Protein AF-A0A381I7T4-F1 (afdb_monomer)

Structure (mmCIF, N/CA/C/O backbone):
data_AF-A0A381I7T4-F1
#
_entry.id   AF-A0A381I7T4-F1
#
loop_
_atom_site.group_PDB
_atom_site.id
_atom_site.type_symbol
_atom_site.label_atom_id
_atom_site.label_alt_id
_atom_site.label_comp_id
_atom_site.label_asym_id
_atom_site.label_entity_id
_atom_site.label_seq_id
_atom_site.pdbx_PDB_ins_code
_atom_site.Cartn_x
_atom_site.Cartn_y
_atom_site.Cartn_z
_atom_site.occupancy
_atom_site.B_iso_or_equiv
_atom_site.auth_seq_id
_atom_site.auth_comp_id
_atom_site.auth_asym_id
_atom_site.auth_atom_id
_atom_site.pdbx_PDB_model_num
ATOM 1 N N . MET A 1 1 ? 4.443 -9.303 3.720 1.00 51.50 1 MET A N 1
ATOM 2 C CA . MET A 1 1 ? 5.640 -8.922 4.509 1.00 51.50 1 MET A CA 1
ATOM 3 C C . MET A 1 1 ? 5.449 -7.685 5.408 1.00 51.50 1 MET A C 1
ATOM 5 O O . MET A 1 1 ? 5.859 -7.739 6.563 1.00 51.50 1 MET A O 1
ATOM 9 N N . SER A 1 2 ? 4.786 -6.600 4.967 1.00 66.81 2 SER A N 1
ATOM 10 C CA . SER A 1 2 ? 4.711 -5.358 5.775 1.00 66.81 2 SER A CA 1
ATOM 11 C C . SER A 1 2 ? 3.910 -5.471 7.088 1.00 66.81 2 SER A C 1
ATOM 13 O O . SER A 1 2 ? 4.305 -4.877 8.089 1.00 66.81 2 SER A O 1
ATOM 15 N N . GLN A 1 3 ? 2.825 -6.258 7.128 1.00 82.19 3 GLN A N 1
ATOM 16 C CA . GLN A 1 3 ? 1.977 -6.399 8.328 1.00 82.19 3 GLN A CA 1
ATOM 17 C C . GLN A 1 3 ? 2.702 -7.107 9.486 1.00 82.19 3 GLN A C 1
ATOM 19 O O . GLN A 1 3 ? 2.548 -6.714 10.638 1.00 82.19 3 GLN A O 1
ATOM 24 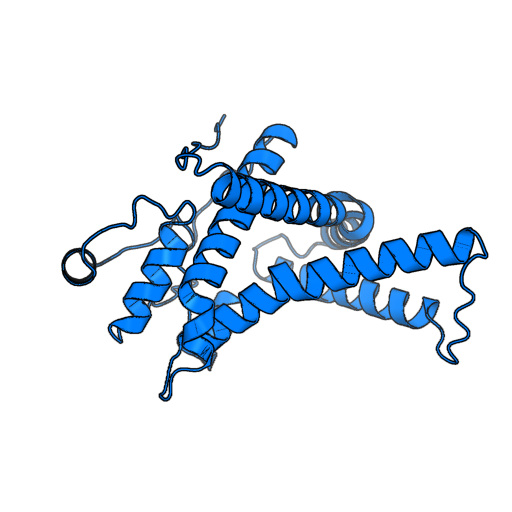N N . ALA A 1 4 ? 3.538 -8.113 9.200 1.00 84.62 4 ALA A N 1
ATOM 25 C CA . ALA A 1 4 ? 4.285 -8.839 10.232 1.00 84.62 4 ALA A CA 1
ATOM 26 C C . ALA A 1 4 ? 5.339 -7.953 10.910 1.00 84.62 4 ALA A C 1
ATOM 28 O O . ALA A 1 4 ? 5.402 -7.904 12.139 1.00 84.62 4 ALA A O 1
ATOM 29 N N . GLY A 1 5 ? 6.105 -7.192 10.121 1.00 85.88 5 GLY A N 1
ATOM 30 C CA . GLY A 1 5 ? 7.064 -6.220 10.650 1.00 85.88 5 GLY A CA 1
ATOM 31 C C . GLY A 1 5 ? 6.383 -5.113 11.461 1.00 85.88 5 GLY A C 1
ATOM 32 O O . GLY A 1 5 ? 6.805 -4.812 12.576 1.00 85.88 5 GLY A O 1
ATOM 33 N N . ARG A 1 6 ? 5.271 -4.561 10.952 1.00 87.25 6 ARG A N 1
ATOM 34 C CA . ARG A 1 6 ? 4.460 -3.555 11.666 1.00 87.25 6 ARG A CA 1
ATOM 35 C C . ARG A 1 6 ? 3.898 -4.088 12.980 1.00 87.25 6 ARG A C 1
ATOM 37 O O . ARG A 1 6 ? 3.899 -3.374 13.985 1.00 87.25 6 ARG A O 1
ATOM 44 N N . TRP A 1 7 ? 3.464 -5.344 13.003 1.00 89.50 7 TRP A N 1
ATOM 45 C CA . TRP A 1 7 ? 2.959 -5.967 14.216 1.00 89.50 7 TRP A CA 1
ATOM 46 C C . TRP A 1 7 ? 4.070 -6.152 15.252 1.00 89.50 7 TRP A C 1
ATOM 48 O O . TRP A 1 7 ? 3.889 -5.767 16.407 1.00 89.50 7 TRP A O 1
ATOM 58 N N . GLN A 1 8 ? 5.234 -6.655 14.837 1.00 88.31 8 GLN A N 1
ATOM 59 C CA . GLN A 1 8 ? 6.371 -6.883 15.729 1.00 88.31 8 GLN A CA 1
ATOM 60 C C . GLN A 1 8 ? 6.927 -5.578 16.322 1.00 88.31 8 GLN A C 1
ATOM 62 O O . GLN A 1 8 ? 7.217 -5.522 17.515 1.00 88.31 8 GLN A O 1
ATOM 67 N N . LEU A 1 9 ? 7.051 -4.523 15.510 1.00 87.38 9 LEU A N 1
ATOM 68 C CA . LEU A 1 9 ? 7.646 -3.249 15.930 1.00 87.38 9 LEU A CA 1
ATOM 69 C C . LEU A 1 9 ? 6.649 -2.333 16.651 1.00 87.38 9 LEU A C 1
ATOM 71 O O . LEU A 1 9 ? 6.997 -1.681 17.634 1.00 87.38 9 LEU A O 1
ATOM 75 N N . PHE A 1 10 ? 5.399 -2.281 16.182 1.00 86.25 10 PHE A N 1
ATOM 76 C CA . PHE A 1 10 ? 4.431 -1.260 16.602 1.00 86.25 10 PHE A CA 1
ATOM 77 C C . PHE A 1 10 ? 3.127 -1.829 17.178 1.00 86.25 10 PHE A C 1
ATOM 79 O O . PHE A 1 10 ? 2.286 -1.066 17.657 1.00 86.25 10 PHE A O 1
ATOM 86 N N . ASN A 1 11 ? 2.949 -3.157 17.204 1.00 88.50 11 ASN A N 1
ATOM 87 C CA . ASN A 1 11 ? 1.663 -3.813 17.487 1.00 88.50 11 ASN A CA 1
ATOM 88 C C . ASN A 1 11 ? 0.541 -3.317 16.547 1.00 88.50 11 ASN A C 1
ATOM 90 O O . ASN A 1 11 ? -0.605 -3.138 16.977 1.00 88.50 11 ASN A O 1
ATOM 94 N N . LEU A 1 12 ? 0.885 -3.078 15.277 1.00 88.75 12 LEU A N 1
ATOM 95 C CA . LEU A 1 12 ? -0.025 -2.609 14.233 1.00 88.75 12 LEU A CA 1
ATOM 96 C C . LEU A 1 12 ? -0.227 -3.670 13.153 1.00 88.75 12 LEU A C 1
ATOM 98 O O . LEU A 1 12 ? 0.730 -4.212 12.615 1.00 88.75 12 LEU A O 1
ATOM 102 N N . CYS A 1 13 ? -1.486 -3.942 12.852 1.00 90.88 13 CYS A N 1
ATOM 103 C CA . CYS A 1 13 ? -1.964 -4.859 11.841 1.00 90.88 13 CYS A CA 1
ATOM 104 C C . CYS A 1 13 ? -3.322 -4.354 11.349 1.00 90.88 13 CYS A C 1
ATOM 106 O O . CYS A 1 13 ? -4.179 -3.967 12.141 1.00 90.88 13 CYS A O 1
ATOM 108 N N . THR A 1 14 ? -3.540 -4.376 10.044 1.00 89.69 14 THR A N 1
ATOM 109 C CA . THR A 1 14 ? -4.837 -4.025 9.453 1.00 89.69 14 THR A CA 1
ATOM 110 C C . THR A 1 14 ? -5.592 -5.299 9.100 1.00 89.69 14 THR A C 1
ATOM 112 O O . THR A 1 14 ? -4.979 -6.263 8.644 1.00 89.69 14 THR A O 1
ATOM 115 N N . ILE A 1 15 ? -6.906 -5.313 9.308 1.00 91.25 15 ILE A N 1
ATOM 116 C CA . ILE A 1 15 ? -7.769 -6.419 8.887 1.00 91.25 15 ILE A CA 1
ATOM 117 C C . ILE A 1 15 ? -7.867 -6.394 7.351 1.00 91.25 15 ILE A C 1
ATOM 119 O O . ILE A 1 15 ? -8.250 -5.358 6.811 1.00 91.25 15 ILE A O 1
ATOM 123 N N . PRO A 1 16 ? -7.522 -7.487 6.643 1.00 80.19 16 PRO A N 1
ATOM 124 C CA . PRO A 1 16 ? -7.414 -7.500 5.180 1.00 80.19 16 PRO A CA 1
ATOM 125 C C . PRO A 1 16 ? -8.735 -7.846 4.460 1.00 80.19 16 PRO A C 1
ATOM 127 O O . PRO A 1 16 ? -8.722 -8.262 3.307 1.00 80.19 16 PRO A O 1
ATOM 130 N N . GLY A 1 17 ? -9.879 -7.730 5.141 1.00 82.94 17 GLY A N 1
ATOM 131 C CA . GLY A 1 17 ? -11.209 -7.979 4.569 1.00 82.94 17 GLY A CA 1
ATOM 132 C C . GLY A 1 17 ? -11.654 -9.443 4.560 1.00 82.94 17 GLY A C 1
ATOM 133 O O . GLY A 1 17 ? -12.852 -9.709 4.644 1.00 82.94 17 GLY A O 1
ATOM 134 N N . THR A 1 18 ? -10.725 -10.402 4.548 1.00 85.75 18 THR A N 1
ATOM 135 C CA . THR A 1 18 ? -11.009 -11.829 4.786 1.00 85.75 18 THR A CA 1
ATOM 136 C C . THR A 1 18 ? -10.056 -12.422 5.836 1.00 85.75 18 THR A C 1
ATOM 138 O O . THR A 1 18 ? -9.195 -11.715 6.359 1.00 85.75 18 THR A O 1
ATOM 141 N N . ASN A 1 19 ? -10.245 -13.698 6.202 1.00 90.19 19 ASN A N 1
ATOM 142 C CA . ASN A 1 19 ? -9.355 -14.443 7.107 1.00 90.19 19 ASN A CA 1
ATOM 143 C C . ASN A 1 19 ? -9.088 -13.734 8.453 1.00 90.19 19 ASN A C 1
ATOM 145 O O . ASN A 1 19 ? -7.950 -13.562 8.893 1.00 90.19 19 ASN A O 1
ATOM 149 N N . PHE A 1 20 ? -10.156 -13.294 9.121 1.00 92.56 20 PHE A N 1
ATOM 150 C CA . PHE A 1 20 ? -10.065 -12.664 10.434 1.00 92.56 20 PHE A CA 1
ATOM 151 C C . PHE A 1 20 ? -11.205 -13.110 11.350 1.00 92.56 20 PHE A C 1
ATOM 153 O O . PHE A 1 20 ? -12.279 -13.506 10.901 1.00 92.56 20 PHE A O 1
ATOM 160 N N . ILE A 1 21 ? -10.978 -13.002 12.659 1.00 92.94 21 ILE A N 1
ATOM 161 C CA . ILE A 1 21 ? -11.985 -13.260 13.691 1.00 92.94 21 ILE A CA 1
ATOM 162 C C . ILE A 1 21 ? -12.039 -12.041 14.609 1.00 92.94 21 ILE A C 1
ATOM 164 O O . ILE A 1 21 ? -11.011 -11.5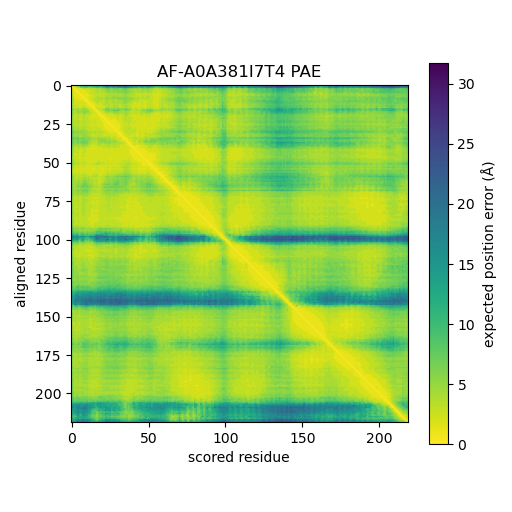87 15.114 1.00 92.94 21 ILE A O 1
ATOM 168 N N . LEU A 1 22 ? -13.244 -11.521 14.844 1.00 93.06 22 LEU A N 1
ATOM 169 C CA . LEU A 1 22 ? -13.492 -10.411 15.763 1.00 93.06 22 LEU A CA 1
ATOM 170 C C . LEU A 1 22 ? -14.392 -10.858 16.911 1.00 93.06 22 LEU A C 1
ATOM 172 O O . LEU A 1 22 ? -15.374 -11.572 16.717 1.00 93.06 22 LEU A O 1
ATOM 176 N N . ARG A 1 23 ? -14.078 -10.393 18.123 1.00 94.75 23 ARG A N 1
ATOM 177 C CA . ARG A 1 23 ? -14.975 -10.557 19.270 1.00 94.75 23 ARG A CA 1
ATOM 178 C C . ARG A 1 23 ? -16.197 -9.674 19.058 1.00 94.75 23 ARG A C 1
ATOM 180 O O . ARG A 1 23 ? -16.054 -8.466 18.885 1.00 94.75 23 ARG A O 1
ATOM 187 N N . ARG A 1 24 ? -17.386 -10.268 19.145 1.00 94.75 24 ARG A N 1
ATOM 188 C CA . ARG A 1 24 ? -18.659 -9.547 19.018 1.00 94.75 24 ARG A CA 1
ATOM 189 C C . ARG A 1 24 ? -18.756 -8.351 19.971 1.00 94.75 24 ARG A C 1
ATOM 191 O O . ARG A 1 24 ? -19.151 -7.280 19.532 1.00 94.75 24 ARG A O 1
ATOM 198 N N . SER A 1 25 ? -18.311 -8.510 21.218 1.00 96.00 25 SER A N 1
ATOM 199 C CA . SER A 1 25 ? -18.325 -7.435 22.219 1.00 96.00 25 SER A CA 1
ATOM 200 C C . SER A 1 25 ? -17.553 -6.187 21.774 1.00 96.00 25 SER A C 1
ATOM 202 O O . SER A 1 25 ? -17.993 -5.077 22.036 1.00 96.00 25 SER A O 1
ATOM 204 N N . ILE A 1 26 ? -16.441 -6.352 21.045 1.00 94.81 26 ILE A N 1
ATOM 205 C CA . ILE A 1 26 ? -15.656 -5.224 20.517 1.00 94.81 26 ILE A CA 1
ATOM 206 C C . ILE A 1 26 ? -16.429 -4.513 19.401 1.00 94.81 26 ILE A C 1
ATOM 208 O O . ILE A 1 26 ? -16.388 -3.290 19.324 1.00 94.81 26 ILE A O 1
ATOM 212 N N . ILE A 1 27 ? -17.146 -5.259 18.549 1.00 93.62 27 ILE A N 1
ATOM 213 C CA . ILE A 1 27 ? -17.981 -4.687 17.477 1.00 93.62 27 ILE A CA 1
ATOM 214 C C . ILE A 1 27 ? -19.132 -3.866 18.073 1.00 93.62 27 ILE A C 1
ATOM 216 O O . ILE A 1 27 ? -19.456 -2.792 17.567 1.00 93.62 27 ILE A O 1
ATOM 220 N N . GLU A 1 28 ? -19.738 -4.357 19.151 1.00 94.12 28 GLU A N 1
ATOM 221 C CA . GLU A 1 28 ? -20.790 -3.643 19.876 1.00 94.12 28 GLU A CA 1
ATOM 222 C C . GLU A 1 28 ? -20.235 -2.370 20.541 1.00 94.12 28 GLU A C 1
ATOM 224 O O . GLU A 1 28 ? -20.827 -1.303 20.400 1.00 94.12 28 GLU A O 1
ATOM 229 N N . GLU A 1 29 ? -19.050 -2.442 21.157 1.00 94.56 29 GLU A N 1
ATOM 230 C CA . GLU A 1 29 ? -18.389 -1.304 21.814 1.00 94.56 29 GLU A CA 1
ATOM 231 C C . GLU A 1 29 ? -17.999 -0.176 20.839 1.00 94.56 29 GLU A C 1
ATOM 233 O O . GLU A 1 29 ? -18.163 1.003 21.147 1.00 94.56 29 GLU A O 1
ATOM 238 N N . ILE A 1 30 ? -17.525 -0.507 19.630 1.00 91.81 30 ILE A N 1
ATOM 239 C CA . ILE A 1 30 ? -17.200 0.500 18.599 1.00 91.81 30 ILE A CA 1
ATOM 240 C C . ILE A 1 30 ? -18.438 1.066 17.879 1.00 91.81 30 ILE A C 1
ATOM 242 O O . ILE A 1 30 ? -18.280 1.962 17.042 1.00 91.81 30 ILE A O 1
ATOM 246 N N . GLY A 1 31 ? -19.636 0.529 18.142 1.00 91.94 31 GLY A N 1
ATOM 247 C CA . GLY A 1 31 ? -20.889 0.951 17.511 1.00 91.94 31 GLY A CA 1
ATOM 248 C C . GLY A 1 31 ? -21.140 0.378 16.109 1.00 91.94 31 GLY A C 1
ATOM 249 O O . GLY A 1 31 ? -21.773 1.036 15.289 1.00 91.94 31 GLY A O 1
ATOM 250 N N . GLY A 1 32 ? -20.640 -0.824 15.803 1.00 91.31 32 GLY A N 1
ATOM 251 C CA . GLY A 1 32 ? -20.890 -1.506 14.525 1.00 91.31 32 GLY A CA 1
ATOM 252 C C . GLY A 1 32 ? -19.995 -1.046 13.367 1.00 91.31 32 GLY A C 1
ATOM 253 O O . GLY A 1 32 ? -18.881 -0.571 13.577 1.00 91.31 32 GLY A O 1
ATOM 254 N N . TRP A 1 33 ? -20.449 -1.222 12.125 1.00 90.62 33 TRP A N 1
ATOM 255 C CA . TRP A 1 33 ? -19.703 -0.873 10.905 1.00 90.62 33 TRP A CA 1
ATOM 256 C C . TRP A 1 33 ? -20.037 0.544 10.421 1.00 90.62 33 TRP A C 1
ATOM 258 O O . TRP A 1 33 ? -21.170 0.997 10.560 1.00 90.62 33 TRP A O 1
ATOM 268 N N . ASP A 1 34 ? -19.069 1.237 9.817 1.00 88.12 34 ASP A N 1
ATOM 269 C CA . ASP A 1 34 ? -19.328 2.521 9.160 1.00 88.12 34 ASP A CA 1
ATOM 270 C C . ASP A 1 34 ? -19.903 2.283 7.758 1.00 88.12 34 ASP A C 1
ATOM 272 O O . ASP A 1 34 ? -19.190 1.855 6.852 1.00 88.12 34 ASP A O 1
ATOM 276 N N . SER A 1 35 ? -21.185 2.598 7.563 1.00 84.88 35 SER A N 1
ATOM 277 C CA . SER A 1 35 ? -21.881 2.418 6.281 1.00 84.88 35 SER A CA 1
ATOM 278 C C . SER A 1 35 ? -21.344 3.292 5.145 1.00 84.88 35 SER A C 1
ATOM 280 O O . SER A 1 35 ? -21.653 3.042 3.981 1.00 84.88 35 SER A O 1
ATOM 282 N N . LYS A 1 36 ? -20.534 4.313 5.452 1.00 84.12 36 LYS A N 1
ATOM 283 C CA . LYS A 1 36 ? -19.887 5.173 4.452 1.00 84.12 36 LYS A CA 1
ATOM 284 C C . LYS A 1 36 ? -18.499 4.668 4.051 1.00 84.12 36 LYS A C 1
ATOM 286 O O . LYS A 1 36 ? -17.944 5.161 3.069 1.00 84.12 36 LYS A O 1
ATOM 291 N N . ALA A 1 37 ? -17.925 3.717 4.788 1.00 84.81 37 ALA A N 1
ATOM 292 C CA . ALA A 1 37 ? -16.596 3.191 4.512 1.00 84.81 37 ALA A CA 1
ATOM 293 C C . ALA 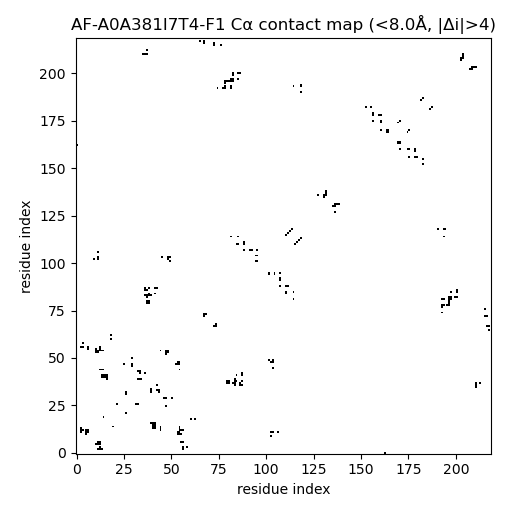A 1 37 ? -16.658 2.063 3.471 1.00 84.81 37 ALA A C 1
ATOM 295 O O . ALA A 1 37 ? -17.217 1.004 3.717 1.00 84.81 37 ALA A O 1
ATOM 296 N N . ILE A 1 38 ? -16.037 2.284 2.308 1.00 84.06 38 ILE A N 1
ATOM 297 C CA . ILE A 1 38 ? -15.871 1.260 1.254 1.00 84.06 38 ILE A CA 1
ATOM 298 C C . ILE A 1 38 ? -14.834 0.192 1.635 1.00 84.06 38 ILE A C 1
ATOM 300 O O . ILE A 1 38 ? -14.865 -0.921 1.109 1.00 84.06 38 ILE A O 1
ATOM 304 N N . ALA A 1 39 ? -13.861 0.589 2.458 1.00 86.75 39 ALA A N 1
ATOM 305 C CA . ALA A 1 39 ? -12.873 -0.281 3.085 1.00 86.75 39 ALA A CA 1
ATOM 306 C C . ALA A 1 39 ? -13.244 -0.418 4.566 1.00 86.75 39 ALA A C 1
ATOM 308 O O . ALA A 1 39 ? -12.596 0.154 5.450 1.00 86.75 39 ALA A O 1
ATOM 309 N N . GLU A 1 40 ? -14.372 -1.084 4.815 1.00 88.81 40 GLU A N 1
ATOM 310 C CA . GLU A 1 40 ? -14.952 -1.256 6.146 1.00 88.81 40 GLU A CA 1
ATOM 311 C C . GLU A 1 40 ? -13.999 -1.974 7.121 1.00 88.81 40 GLU A C 1
ATOM 313 O O . GLU A 1 40 ? -13.953 -1.662 8.310 1.00 88.81 40 GLU A O 1
ATOM 318 N N . ASP A 1 41 ? -13.176 -2.877 6.595 1.00 91.00 41 ASP A N 1
ATOM 319 C CA . ASP A 1 41 ? -12.134 -3.655 7.270 1.00 91.00 41 ASP A CA 1
ATOM 320 C C . ASP A 1 41 ? -10.962 -2.801 7.790 1.00 91.00 41 ASP A C 1
ATOM 322 O O . ASP A 1 41 ? -10.450 -2.965 8.904 1.00 91.00 41 ASP A O 1
ATOM 326 N N . THR A 1 42 ? -10.553 -1.823 7.000 1.00 90.88 42 THR A N 1
ATOM 327 C CA . THR A 1 42 ? -9.471 -0.908 7.331 1.00 90.88 42 THR A CA 1
ATOM 328 C C . THR A 1 42 ? -9.983 0.165 8.288 1.00 90.88 42 THR A C 1
ATOM 330 O O . THR A 1 42 ? -9.315 0.504 9.266 1.00 90.88 42 THR A O 1
ATOM 333 N N . GLU A 1 43 ? -11.208 0.650 8.077 1.00 93.06 43 GLU A N 1
ATOM 334 C CA . GLU A 1 43 ? -11.861 1.617 8.962 1.00 93.06 43 GLU A CA 1
ATOM 335 C C . GLU A 1 43 ? -12.079 1.048 10.372 1.00 93.06 43 GLU A C 1
ATOM 337 O O . GLU A 1 43 ? -11.699 1.687 11.362 1.00 93.06 43 GLU A O 1
ATOM 342 N N . ILE A 1 44 ? -12.610 -0.177 10.477 1.00 93.31 44 ILE A N 1
ATOM 343 C CA . ILE A 1 44 ? -12.848 -0.824 11.772 1.00 93.31 44 ILE A CA 1
ATOM 344 C C . ILE A 1 44 ? -11.525 -1.067 12.511 1.00 93.31 44 ILE A C 1
ATOM 346 O O . ILE A 1 44 ? -11.459 -0.877 13.727 1.00 93.31 44 ILE A O 1
ATOM 350 N N . SER A 1 45 ? -10.441 -1.373 11.784 1.00 92.62 45 SER A N 1
ATOM 351 C CA . SER A 1 45 ? -9.104 -1.537 12.368 1.00 92.62 45 SER A CA 1
ATOM 352 C C . SER A 1 45 ? -8.657 -0.277 13.120 1.00 92.62 45 SER A C 1
ATOM 354 O O . SER A 1 45 ? -8.196 -0.350 14.260 1.00 92.62 45 SER A O 1
ATOM 356 N N . PHE A 1 46 ? -8.866 0.903 12.529 1.00 91.44 46 PHE A N 1
ATOM 357 C CA . PHE A 1 46 ? -8.527 2.183 13.156 1.00 91.44 46 PHE A CA 1
ATOM 358 C C . PHE A 1 46 ? -9.367 2.455 14.409 1.00 91.44 46 PHE A C 1
ATOM 360 O O . PHE A 1 46 ? -8.842 2.960 15.406 1.00 91.44 46 PHE A O 1
ATOM 367 N N . ARG A 1 47 ? -10.663 2.115 14.395 1.00 91.50 47 ARG A N 1
ATOM 368 C CA . ARG A 1 47 ? -11.530 2.271 15.576 1.00 91.50 47 ARG A CA 1
ATOM 369 C C . ARG A 1 47 ? -11.138 1.333 16.713 1.00 91.50 47 ARG A C 1
ATOM 371 O O . ARG A 1 47 ? -11.055 1.795 17.849 1.00 91.50 47 ARG A O 1
ATOM 378 N N . ILE A 1 48 ? -10.804 0.079 16.409 1.00 92.69 48 ILE A N 1
ATOM 379 C CA . ILE A 1 48 ? -10.292 -0.891 17.389 1.00 92.69 48 ILE A CA 1
ATOM 380 C C . ILE A 1 48 ? -9.034 -0.341 18.074 1.00 92.69 48 ILE A C 1
ATOM 382 O O . ILE A 1 48 ? -8.948 -0.343 19.303 1.00 92.69 48 ILE A O 1
ATOM 386 N N . TYR A 1 49 ? -8.089 0.216 17.308 1.00 90.69 49 TYR A N 1
ATOM 387 C CA . TYR A 1 49 ? -6.884 0.819 17.883 1.00 90.69 49 TYR A CA 1
ATOM 388 C C . TYR A 1 49 ? -7.158 2.045 18.751 1.00 90.69 49 TYR A C 1
ATOM 390 O O . TYR A 1 49 ? -6.474 2.248 19.755 1.00 90.69 49 TYR A O 1
ATOM 398 N N . LYS A 1 50 ? -8.161 2.854 18.401 1.00 87.75 50 LYS A N 1
ATOM 399 C CA . LYS A 1 50 ? -8.559 4.013 19.210 1.00 87.75 50 LYS A CA 1
ATOM 400 C C . LYS A 1 50 ? -9.182 3.629 20.554 1.00 87.75 50 LYS A C 1
ATOM 402 O O . LYS A 1 50 ? -9.059 4.416 21.485 1.00 87.75 50 LYS A O 1
ATOM 407 N N . LEU A 1 51 ? -9.800 2.451 20.663 1.00 88.94 51 LEU A N 1
ATOM 408 C CA . LEU A 1 51 ? -10.263 1.888 21.939 1.00 88.94 51 LEU A CA 1
ATOM 409 C C . LEU A 1 51 ? -9.137 1.222 22.754 1.00 88.94 51 LEU A C 1
ATOM 411 O O . LEU A 1 51 ? -9.372 0.715 23.843 1.00 88.94 51 LEU A O 1
ATOM 415 N N . GLY A 1 52 ? -7.898 1.212 22.251 1.00 88.94 52 GLY A N 1
AT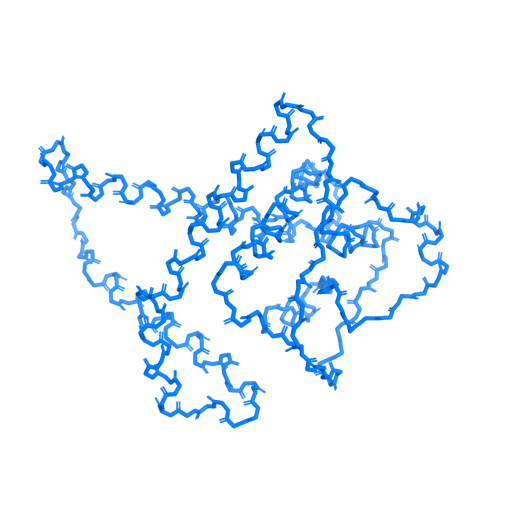OM 416 C CA . GLY A 1 52 ? -6.745 0.641 22.954 1.00 88.94 52 GLY A CA 1
ATOM 417 C C . GLY A 1 52 ? -6.567 -0.869 22.771 1.00 88.94 52 GLY A C 1
ATOM 418 O O . GLY A 1 52 ? -5.570 -1.427 23.242 1.00 88.94 52 GLY A O 1
ATOM 419 N N . TYR A 1 53 ? -7.467 -1.526 22.036 1.00 92.06 53 TYR A N 1
ATOM 420 C CA . TYR A 1 53 ? -7.321 -2.926 21.652 1.00 92.06 53 TYR A CA 1
ATOM 421 C C . TYR A 1 53 ? -6.176 -3.126 20.648 1.00 92.06 53 TYR A C 1
ATOM 423 O O . TYR A 1 53 ? -5.612 -2.185 20.080 1.00 92.06 53 TYR A O 1
ATOM 431 N N . LYS A 1 54 ? -5.816 -4.393 20.430 1.00 91.44 54 LYS A N 1
ATOM 432 C CA . LYS A 1 54 ? -4.807 -4.792 19.450 1.00 91.44 54 LYS A CA 1
ATOM 433 C C . LYS A 1 54 ? -5.365 -5.846 18.497 1.00 91.44 54 LYS A C 1
ATOM 435 O O . LYS A 1 54 ? -6.119 -6.718 18.918 1.00 91.44 54 LYS A O 1
ATOM 440 N N . ILE A 1 55 ? -4.916 -5.802 17.248 1.00 93.38 55 ILE A N 1
ATOM 441 C CA . ILE A 1 55 ? -5.270 -6.770 16.204 1.00 93.38 55 ILE A CA 1
ATOM 442 C C . ILE A 1 55 ? -4.074 -7.691 15.992 1.00 93.38 55 ILE A C 1
ATOM 444 O O . ILE A 1 55 ? -3.086 -7.285 15.393 1.00 93.38 55 ILE A O 1
ATOM 448 N N . LYS A 1 56 ? -4.133 -8.911 16.531 1.00 92.31 56 LYS A N 1
ATOM 449 C CA . LYS A 1 56 ? -3.012 -9.854 16.462 1.00 92.31 56 LYS A CA 1
ATOM 450 C C . LYS A 1 56 ? -2.920 -10.491 15.077 1.00 92.31 56 LYS A C 1
ATOM 452 O O . LYS A 1 56 ? -3.869 -11.135 14.643 1.00 92.31 56 LYS A O 1
ATOM 457 N N . LEU A 1 57 ? -1.753 -10.380 14.444 1.00 91.25 57 LEU A N 1
ATOM 458 C CA . LEU A 1 57 ? -1.419 -11.158 13.254 1.00 91.25 57 LEU A CA 1
ATOM 459 C C . LEU A 1 57 ? -1.052 -12.594 13.654 1.00 91.25 57 LEU A C 1
ATOM 461 O O . LEU A 1 57 ? -0.260 -12.800 14.578 1.00 91.25 57 LEU A O 1
ATOM 465 N N . VAL A 1 58 ? -1.594 -13.577 12.936 1.00 90.19 58 VAL A N 1
ATOM 466 C CA . VAL A 1 58 ? -1.235 -14.997 13.068 1.00 90.19 58 VAL A CA 1
ATOM 467 C C . VAL A 1 58 ? -0.663 -15.467 11.727 1.00 90.19 58 VAL A C 1
ATOM 469 O O . VAL A 1 58 ? -1.438 -15.837 10.849 1.00 90.19 58 VAL A O 1
ATOM 472 N N . PRO A 1 59 ? 0.672 -15.442 11.535 1.00 84.56 59 PRO A N 1
ATOM 473 C CA . PRO A 1 59 ? 1.302 -15.782 10.252 1.00 84.56 59 PRO A CA 1
ATOM 474 C C . PRO A 1 59 ? 0.992 -17.197 9.751 1.00 84.56 59 PRO A C 1
ATOM 476 O O . PRO A 1 59 ? 1.064 -17.459 8.560 1.00 84.56 59 PRO A O 1
ATOM 479 N N . GLN A 1 60 ? 0.647 -18.111 10.660 1.00 86.12 60 GLN A N 1
ATOM 480 C CA . GLN A 1 60 ? 0.307 -19.499 10.349 1.00 86.12 60 GLN A CA 1
ATOM 481 C C . GLN A 1 60 ? -1.122 -19.663 9.804 1.00 86.12 60 GLN A C 1
ATOM 483 O O . GLN A 1 60 ? -1.465 -20.742 9.327 1.00 86.12 60 GLN A O 1
ATOM 488 N N . SER A 1 61 ? -1.965 -18.626 9.886 1.00 88.00 61 SER A N 1
ATOM 489 C CA . SER A 1 61 ? -3.336 -18.649 9.365 1.00 88.00 61 SER A CA 1
ATOM 490 C C . SER A 1 61 ? -3.327 -18.368 7.866 1.00 88.00 61 SER A C 1
ATOM 492 O O . SER A 1 61 ? -3.532 -17.233 7.437 1.00 88.00 61 SER A O 1
ATOM 494 N N . ILE A 1 62 ? -3.047 -19.399 7.073 1.00 84.56 62 ILE A N 1
ATOM 495 C CA . ILE A 1 62 ? -2.944 -19.299 5.614 1.00 84.56 62 ILE A CA 1
ATOM 496 C C . ILE A 1 62 ? -4.315 -19.564 4.990 1.00 84.56 62 ILE A C 1
ATOM 498 O O . ILE A 1 62 ? -4.954 -20.576 5.276 1.00 84.56 62 ILE A O 1
ATOM 502 N N . THR A 1 63 ? -4.750 -18.663 4.114 1.00 87.62 63 THR A N 1
ATOM 503 C CA . THR A 1 63 ? -5.965 -18.814 3.307 1.00 87.62 63 THR A CA 1
ATOM 504 C C . THR A 1 63 ? -5.660 -18.516 1.855 1.00 87.62 63 THR A C 1
ATOM 506 O O . THR A 1 63 ? -4.890 -17.607 1.559 1.00 87.62 63 THR A O 1
ATOM 509 N N . TRP A 1 64 ? -6.314 -19.247 0.962 1.00 84.56 64 TRP A N 1
ATOM 510 C CA . TRP A 1 64 ? -6.216 -19.026 -0.472 1.00 84.56 64 TRP A CA 1
ATOM 511 C C . TRP A 1 64 ? -7.346 -18.106 -0.915 1.00 84.56 64 TRP A C 1
ATOM 513 O O . TRP A 1 64 ? -8.516 -18.364 -0.625 1.00 84.56 64 TRP A O 1
ATOM 523 N N . GLU A 1 65 ? -6.993 -17.026 -1.602 1.00 82.62 65 GLU A N 1
ATOM 524 C CA . GLU A 1 65 ? -7.951 -16.109 -2.204 1.00 82.62 65 GLU A CA 1
ATOM 525 C C . GLU A 1 65 ? -7.878 -16.212 -3.723 1.00 82.62 65 GLU A C 1
ATOM 527 O O . GLU A 1 65 ? -6.806 -16.366 -4.304 1.00 82.62 65 GLU A O 1
ATOM 532 N N . GLN A 1 66 ? -9.037 -16.126 -4.369 1.00 86.31 66 GLN A N 1
ATOM 533 C CA . GLN A 1 66 ? -9.112 -16.065 -5.821 1.00 86.31 66 GLN A CA 1
ATOM 534 C C . GLN A 1 66 ? -8.816 -14.633 -6.274 1.00 86.31 66 GLN A C 1
ATOM 536 O O . GLN A 1 66 ? -9.544 -13.698 -5.920 1.00 86.31 66 GLN A O 1
ATOM 541 N N . GLU A 1 67 ? -7.756 -14.466 -7.060 1.00 87.00 67 GLU A N 1
ATOM 542 C CA . GLU A 1 67 ? -7.450 -13.199 -7.722 1.00 87.00 67 GLU A CA 1
ATOM 543 C C . GLU A 1 67 ? -8.364 -12.988 -8.947 1.00 87.00 67 GLU A C 1
ATOM 545 O O . GLU A 1 67 ? -8.848 -13.952 -9.544 1.00 87.00 67 GLU A O 1
ATOM 550 N N . PRO A 1 68 ? -8.641 -11.734 -9.346 1.00 90.88 68 PRO A N 1
ATOM 551 C CA . PRO A 1 68 ? -9.441 -11.453 -10.533 1.00 90.88 68 PRO A CA 1
ATOM 552 C C . PRO A 1 68 ? -8.801 -11.983 -11.823 1.00 90.88 68 PRO A C 1
ATOM 554 O O . PRO A 1 68 ? -7.671 -11.630 -12.147 1.00 90.88 68 PRO A O 1
ATOM 557 N N . GLU A 1 69 ? -9.572 -12.718 -12.625 1.00 90.50 69 GLU A N 1
ATOM 558 C CA . GLU A 1 69 ? -9.090 -13.312 -13.886 1.00 90.50 69 GLU A CA 1
ATOM 559 C C . GLU A 1 69 ? -9.009 -12.318 -15.054 1.00 90.50 69 GLU A C 1
ATOM 561 O O . GLU A 1 69 ? -8.338 -12.564 -16.053 1.00 90.50 69 GLU A O 1
ATOM 566 N N . THR A 1 70 ? -9.687 -11.169 -14.953 1.00 93.25 70 THR A N 1
ATOM 567 C CA . THR A 1 70 ? -9.681 -10.149 -16.010 1.00 93.25 70 THR A CA 1
ATOM 568 C C . THR A 1 70 ? -9.219 -8.796 -15.491 1.00 93.25 70 THR A C 1
ATOM 570 O O . THR A 1 70 ? -9.615 -8.345 -14.412 1.00 93.25 70 THR A O 1
ATOM 573 N N . VAL A 1 71 ? -8.460 -8.075 -16.322 1.00 92.19 71 VAL A N 1
ATOM 574 C CA . VAL A 1 71 ? -7.974 -6.717 -16.017 1.00 92.19 71 VAL A CA 1
ATOM 575 C C . VAL A 1 71 ? -9.132 -5.768 -15.690 1.00 92.19 71 VAL A C 1
ATOM 577 O O . VAL A 1 71 ? -9.019 -4.916 -14.813 1.00 92.19 71 VAL A O 1
ATOM 580 N N . LYS A 1 72 ? -10.294 -5.934 -16.335 1.00 92.62 72 LYS A N 1
ATOM 581 C CA . LYS A 1 72 ? -11.485 -5.117 -16.063 1.00 92.62 72 LYS A CA 1
ATOM 582 C C . LYS A 1 72 ? -12.001 -5.307 -14.634 1.00 92.62 72 LYS A C 1
ATOM 584 O O . LYS A 1 72 ? -12.326 -4.316 -13.975 1.00 92.62 72 LYS A O 1
ATOM 589 N N . VAL A 1 73 ? -12.093 -6.552 -14.159 1.00 92.12 73 VAL A N 1
ATOM 590 C CA . VAL A 1 73 ? -12.517 -6.856 -12.781 1.00 92.12 73 VAL A CA 1
ATOM 591 C C . VAL A 1 73 ? -11.439 -6.411 -11.792 1.00 92.12 73 VAL A C 1
ATOM 593 O O . VAL A 1 73 ? -11.769 -5.757 -10.801 1.00 92.12 73 VAL A O 1
ATOM 596 N N . TRP A 1 74 ? -10.164 -6.651 -12.111 1.00 93.81 74 TRP A N 1
ATOM 597 C CA . TRP A 1 74 ? -9.023 -6.201 -11.313 1.00 93.81 74 TRP A CA 1
ATOM 598 C C . TRP A 1 74 ? -9.028 -4.680 -11.104 1.00 93.81 74 TRP A C 1
ATOM 600 O O . TRP A 1 74 ? -9.011 -4.219 -9.964 1.00 93.81 74 TRP A O 1
ATOM 610 N N . ILE A 1 75 ? -9.171 -3.886 -12.174 1.00 93.94 75 ILE A N 1
ATOM 611 C CA . ILE A 1 75 ? -9.234 -2.417 -12.089 1.00 93.94 75 ILE A CA 1
ATOM 612 C C . ILE A 1 75 ? -10.388 -1.988 -11.179 1.00 93.94 75 ILE A C 1
ATOM 614 O O . ILE A 1 75 ? -10.191 -1.153 -10.302 1.00 93.94 75 ILE A O 1
ATOM 618 N N . LYS A 1 76 ? -11.596 -2.545 -11.351 1.00 91.50 76 LYS A N 1
ATOM 619 C CA . LYS A 1 76 ? -12.746 -2.194 -10.497 1.00 91.50 76 LYS A CA 1
ATOM 620 C C . LYS A 1 76 ? -12.457 -2.477 -9.019 1.00 91.50 76 LYS A C 1
ATOM 622 O O . LYS A 1 76 ? -12.724 -1.625 -8.172 1.00 91.50 76 LYS A O 1
ATOM 627 N N . GLN A 1 77 ? -11.907 -3.652 -8.713 1.00 91.38 77 GLN A N 1
ATOM 628 C CA . GLN A 1 77 ? -11.609 -4.054 -7.341 1.00 91.38 77 GLN A CA 1
ATOM 629 C C . GLN A 1 77 ? -10.512 -3.179 -6.723 1.00 91.38 77 GLN A C 1
ATOM 631 O O . GLN A 1 77 ? -10.702 -2.640 -5.634 1.00 91.38 77 GLN A O 1
ATOM 636 N N . ARG A 1 78 ? -9.386 -2.983 -7.413 1.00 92.81 78 ARG A N 1
ATOM 637 C CA . ARG A 1 78 ? -8.257 -2.219 -6.868 1.00 92.81 78 ARG A CA 1
ATOM 638 C C . ARG A 1 78 ? -8.558 -0.719 -6.799 1.00 92.81 78 ARG A C 1
ATOM 640 O O . ARG A 1 78 ? -8.156 -0.073 -5.835 1.00 92.81 78 ARG A O 1
ATOM 647 N N . THR A 1 79 ? -9.354 -0.165 -7.724 1.00 92.81 79 THR A N 1
ATOM 648 C CA . THR A 1 79 ? -9.866 1.217 -7.614 1.00 92.81 79 THR A CA 1
ATOM 649 C C . THR A 1 79 ? -10.747 1.379 -6.376 1.00 92.81 79 THR A C 1
ATOM 651 O O . THR A 1 79 ? -10.594 2.363 -5.651 1.00 92.81 79 THR A O 1
ATOM 654 N N . ARG A 1 80 ? -11.610 0.396 -6.072 1.00 91.25 80 ARG A N 1
ATOM 655 C CA . ARG A 1 80 ? -12.408 0.378 -4.835 1.00 91.25 80 ARG A CA 1
ATOM 656 C C . ARG A 1 80 ? -11.511 0.411 -3.594 1.00 91.25 80 ARG A C 1
ATOM 658 O O . ARG A 1 80 ? -11.778 1.187 -2.680 1.00 91.25 80 ARG A O 1
ATOM 665 N N . TRP A 1 81 ? -10.446 -0.390 -3.572 1.00 91.19 81 TRP A N 1
ATOM 666 C CA . TRP A 1 81 ? -9.504 -0.443 -2.448 1.00 91.19 81 TRP A CA 1
ATOM 667 C C . TRP A 1 81 ? -8.735 0.866 -2.275 1.00 91.19 81 TRP A C 1
ATOM 669 O O . TRP A 1 81 ? -8.668 1.389 -1.165 1.00 91.19 81 TRP A O 1
ATOM 679 N N . ALA A 1 82 ? -8.212 1.435 -3.363 1.00 91.75 82 ALA A N 1
ATOM 680 C CA . ALA A 1 82 ? -7.525 2.724 -3.329 1.00 91.75 82 ALA A CA 1
ATOM 681 C C . ALA A 1 82 ? -8.450 3.823 -2.783 1.00 91.75 82 ALA A C 1
ATOM 683 O O . ALA A 1 82 ? -8.104 4.518 -1.831 1.00 91.75 82 ALA A O 1
ATOM 684 N N . LYS A 1 83 ? -9.673 3.917 -3.316 1.00 91.62 83 LYS A N 1
ATOM 685 C CA . LYS A 1 83 ? -10.694 4.867 -2.858 1.00 91.62 83 LYS A CA 1
ATOM 686 C C . LYS A 1 83 ? -11.052 4.682 -1.379 1.00 91.62 83 LYS A C 1
ATOM 688 O O . LYS A 1 83 ? -11.146 5.666 -0.648 1.00 91.62 83 LYS A O 1
ATOM 693 N N . GLY A 1 84 ? -11.236 3.440 -0.930 1.00 91.12 84 GLY A N 1
ATOM 694 C CA . GLY A 1 84 ? -11.536 3.121 0.467 1.00 91.12 84 GLY A CA 1
ATOM 695 C C . GLY A 1 84 ? -10.401 3.504 1.421 1.00 91.12 84 GLY A C 1
ATOM 696 O O . GLY A 1 84 ? -10.650 4.126 2.452 1.00 91.12 84 GLY A O 1
ATOM 697 N N . ASN A 1 85 ? -9.150 3.230 1.050 1.00 91.44 85 ASN A N 1
ATOM 698 C CA . ASN A 1 85 ? -7.989 3.628 1.847 1.00 91.44 85 ASN A CA 1
ATOM 699 C C . ASN A 1 85 ? -7.802 5.151 1.895 1.00 91.44 85 ASN A C 1
ATOM 701 O O . ASN A 1 85 ? -7.497 5.690 2.959 1.00 91.44 85 ASN A O 1
ATOM 705 N N . ILE A 1 86 ? -8.052 5.862 0.788 1.00 92.19 86 ILE A N 1
ATOM 706 C CA . ILE A 1 86 ? -8.055 7.334 0.760 1.00 92.19 86 ILE A CA 1
ATOM 707 C C . ILE A 1 86 ? -9.136 7.886 1.700 1.00 92.19 86 ILE A C 1
ATOM 709 O O . ILE A 1 86 ? -8.867 8.817 2.458 1.00 92.19 86 ILE A O 1
ATOM 713 N N . TYR A 1 87 ? -10.335 7.295 1.714 1.00 92.56 87 TYR A N 1
ATOM 714 C CA . TYR A 1 87 ? -11.391 7.676 2.655 1.00 92.56 87 TYR A CA 1
ATOM 715 C C . TYR A 1 87 ? -10.935 7.534 4.116 1.00 92.56 87 TYR A C 1
ATOM 717 O O . TYR A 1 87 ? -11.066 8.482 4.894 1.00 92.56 87 TYR A O 1
ATOM 725 N N . VAL A 1 88 ? -10.356 6.384 4.488 1.00 91.81 88 VAL A N 1
ATOM 726 C CA . VAL A 1 88 ? -9.849 6.157 5.853 1.00 91.81 88 VAL A CA 1
ATOM 727 C C . VAL A 1 88 ? -8.744 7.159 6.189 1.00 91.81 88 VAL A C 1
ATOM 729 O O . VAL A 1 88 ? -8.797 7.800 7.239 1.00 91.81 88 VAL A O 1
ATOM 732 N N . LEU A 1 89 ? -7.785 7.364 5.283 1.00 92.44 89 LEU A N 1
ATOM 733 C CA . LEU A 1 89 ? -6.726 8.357 5.446 1.00 92.44 89 LEU A CA 1
ATOM 734 C C . LEU A 1 89 ? -7.315 9.741 5.753 1.00 92.44 89 LEU A C 1
ATOM 736 O O . LEU A 1 89 ? -6.990 10.326 6.783 1.00 92.44 89 LEU A O 1
ATOM 740 N N . MET A 1 90 ? -8.231 10.238 4.923 1.00 91.75 90 MET A N 1
ATOM 741 C CA . MET A 1 90 ? -8.834 11.565 5.093 1.00 91.75 90 MET A CA 1
ATOM 742 C C . MET A 1 90 ? -9.676 11.680 6.368 1.00 91.75 90 MET A C 1
ATOM 744 O O . MET A 1 90 ? -9.667 12.726 7.021 1.00 91.75 90 MET A O 1
ATOM 748 N N . LYS A 1 91 ? -10.364 10.603 6.766 1.00 91.56 91 LYS A N 1
ATOM 749 C CA . LYS A 1 91 ? -11.139 10.541 8.013 1.00 91.56 91 LYS A CA 1
ATOM 750 C C . LYS A 1 91 ? -10.250 10.691 9.251 1.00 91.56 91 LYS A C 1
ATOM 752 O O . LYS A 1 91 ? -10.660 11.329 10.222 1.00 91.56 91 LYS A O 1
ATOM 757 N N . TYR A 1 92 ? -9.041 10.127 9.222 1.00 90.69 92 TYR A N 1
ATOM 758 C CA . TYR A 1 92 ? -8.148 10.080 10.383 1.00 90.69 92 TYR A CA 1
ATOM 759 C C . TYR A 1 92 ? -6.925 11.001 10.301 1.00 90.69 92 TYR A C 1
ATOM 761 O O . TYR A 1 92 ? -6.225 11.117 11.302 1.00 90.69 92 TYR A O 1
ATOM 769 N N . ILE A 1 93 ? -6.684 11.717 9.197 1.00 89.81 93 ILE A N 1
ATOM 770 C CA . ILE A 1 93 ? -5.466 12.528 8.995 1.00 89.81 93 ILE A CA 1
ATOM 771 C C . ILE A 1 93 ? -5.222 13.558 10.109 1.00 89.81 93 ILE A C 1
ATOM 773 O O . ILE A 1 93 ? -4.098 13.740 10.569 1.00 89.81 93 ILE A O 1
ATOM 777 N N . LYS A 1 94 ? -6.291 14.168 10.640 1.00 86.75 94 LYS A N 1
ATOM 778 C CA . LYS A 1 94 ? -6.207 15.139 11.747 1.00 86.75 94 LYS A CA 1
ATOM 779 C C . LYS A 1 94 ? -5.710 14.518 13.056 1.00 86.75 94 LYS A C 1
ATOM 781 O O . LYS A 1 94 ? -5.274 15.240 13.949 1.00 86.75 94 LYS A O 1
ATOM 786 N N . ASN A 1 95 ? -5.759 13.193 13.190 1.00 85.25 95 ASN A N 1
ATOM 787 C CA . ASN A 1 95 ? -5.295 12.495 14.382 1.00 85.25 95 ASN A CA 1
ATOM 788 C C . ASN A 1 95 ? -3.763 12.450 14.493 1.00 85.25 95 ASN A C 1
ATOM 790 O O . ASN A 1 95 ? -3.282 12.090 15.565 1.00 85.25 95 ASN A O 1
ATOM 794 N N . ILE A 1 96 ? -3.018 12.828 13.445 1.00 82.62 96 ILE A N 1
ATOM 795 C CA . ILE A 1 96 ? -1.560 13.028 13.514 1.00 82.62 96 ILE A CA 1
ATOM 796 C C . ILE A 1 96 ? -1.212 14.135 14.516 1.00 82.62 96 ILE A C 1
ATOM 798 O O . ILE A 1 96 ? -0.256 14.008 15.270 1.00 82.62 96 ILE A O 1
ATOM 802 N N . PHE A 1 97 ? -2.013 15.201 14.564 1.00 80.81 97 PHE A N 1
ATOM 803 C CA . PHE A 1 97 ? -1.746 16.375 15.401 1.00 80.81 97 PHE A CA 1
ATOM 804 C C . PHE A 1 97 ? -2.276 16.246 16.835 1.00 80.81 97 PHE A C 1
ATOM 806 O O . PHE A 1 97 ? -2.135 17.168 17.636 1.00 80.81 97 PHE A O 1
ATOM 813 N N . LYS A 1 98 ? -2.922 15.125 17.179 1.00 78.56 98 LYS A N 1
ATOM 814 C CA . LYS A 1 98 ? -3.443 14.910 18.533 1.00 78.56 98 LYS A CA 1
ATOM 815 C C . LYS A 1 98 ? -2.320 14.448 19.457 1.00 78.56 98 LYS A C 1
ATOM 817 O O . LYS A 1 98 ? -1.641 13.469 19.163 1.00 78.56 98 LYS A O 1
ATOM 822 N N . GLN A 1 99 ? -2.168 15.125 20.593 1.00 56.06 99 GLN A N 1
ATOM 823 C CA . GLN A 1 99 ? -1.196 14.751 21.620 1.00 56.06 99 GLN A CA 1
ATOM 824 C C . GLN A 1 99 ? -1.555 13.391 22.247 1.00 56.06 99 GLN A C 1
ATOM 826 O O . GLN A 1 99 ? -2.708 13.149 22.605 1.00 56.06 99 GLN A O 1
ATOM 831 N N . GLY A 1 100 ? -0.563 12.503 22.371 1.00 65.62 100 GLY A N 1
ATOM 832 C CA . GLY A 1 100 ? -0.691 11.177 22.986 1.00 65.62 100 GLY A CA 1
ATOM 833 C C . GLY A 1 100 ? -0.063 10.047 22.160 1.00 65.62 100 GLY A C 1
ATOM 834 O O . GLY A 1 100 ? 0.338 10.231 21.013 1.00 65.62 100 GLY A O 1
ATOM 835 N N . ARG A 1 101 ? 0.018 8.840 22.740 1.00 62.19 101 ARG A N 1
ATOM 836 C CA . ARG A 1 101 ? 0.497 7.627 22.047 1.00 62.19 101 ARG A CA 1
ATOM 837 C C . ARG A 1 101 ? -0.573 7.090 21.100 1.00 62.19 101 ARG A C 1
ATOM 839 O O . ARG A 1 101 ? -1.262 6.118 21.404 1.00 62.19 101 ARG A O 1
ATOM 846 N N . ASN A 1 102 ? -0.717 7.728 19.949 1.00 73.44 102 ASN A N 1
ATOM 847 C CA . ASN A 1 102 ? -1.673 7.300 18.946 1.00 73.44 102 ASN A CA 1
ATOM 848 C C . ASN A 1 102 ? -1.019 6.319 17.961 1.00 73.44 102 ASN A C 1
ATOM 850 O O . ASN A 1 102 ? -0.348 6.721 17.013 1.00 73.44 102 ASN A O 1
ATOM 854 N N . LYS A 1 103 ? -1.206 5.014 18.190 1.00 77.06 103 LYS A N 1
ATOM 855 C CA . LYS A 1 103 ? -0.561 3.963 17.382 1.00 77.06 103 LYS A CA 1
ATOM 856 C C . LYS A 1 103 ? -0.928 4.046 15.898 1.00 77.06 103 LYS A C 1
ATOM 858 O O . LYS A 1 103 ? -0.110 3.704 15.058 1.00 77.06 103 LYS A O 1
ATOM 863 N N . ILE A 1 104 ? -2.106 4.575 15.562 1.00 84.75 104 ILE A N 1
ATOM 864 C CA . ILE A 1 104 ? -2.549 4.688 14.165 1.00 84.75 104 ILE A CA 1
ATOM 865 C C . ILE A 1 104 ? -1.753 5.732 13.365 1.00 84.75 104 ILE A C 1
ATOM 867 O O . ILE A 1 104 ? -1.881 5.767 12.150 1.00 84.75 104 ILE A O 1
ATOM 871 N N . VAL A 1 105 ? -0.945 6.593 14.003 1.00 87.75 105 VAL A N 1
ATOM 872 C CA . VAL A 1 105 ? -0.172 7.640 13.302 1.00 87.75 105 VAL A CA 1
ATOM 873 C C . VAL A 1 105 ? 0.771 7.035 12.272 1.00 87.75 105 VAL A C 1
ATOM 875 O O . VAL A 1 105 ? 0.883 7.577 11.176 1.00 87.75 105 VAL A O 1
ATOM 878 N N . PHE A 1 106 ? 1.384 5.891 12.583 1.00 87.12 106 PHE A N 1
ATOM 879 C CA . PHE A 1 106 ? 2.217 5.175 11.622 1.00 87.12 106 PHE A CA 1
ATOM 880 C C . PHE A 1 106 ? 1.407 4.731 10.395 1.00 87.12 106 PHE A C 1
ATOM 882 O O . PHE A 1 106 ? 1.841 4.945 9.270 1.00 87.12 106 PHE A O 1
ATOM 889 N N . ASP A 1 107 ? 0.207 4.180 10.596 1.00 87.75 107 ASP A N 1
ATOM 890 C CA . ASP A 1 107 ? -0.666 3.735 9.502 1.00 87.75 107 ASP A CA 1
ATOM 891 C C . ASP A 1 107 ? -1.173 4.910 8.658 1.00 87.75 107 ASP A C 1
ATOM 893 O O . ASP A 1 107 ? -1.227 4.811 7.433 1.00 87.75 107 ASP A O 1
ATOM 897 N N . ILE A 1 108 ? -1.483 6.048 9.291 1.00 89.75 108 ILE A N 1
ATOM 898 C CA . ILE A 1 108 ? -1.833 7.284 8.581 1.00 89.75 108 ILE A CA 1
ATOM 899 C C . ILE A 1 108 ? -0.642 7.759 7.746 1.00 89.75 108 ILE A C 1
ATOM 901 O O . ILE A 1 108 ? -0.819 8.054 6.568 1.00 89.75 108 ILE A O 1
ATOM 905 N N . ALA A 1 109 ? 0.558 7.823 8.329 1.00 89.69 109 ALA A N 1
ATOM 906 C CA . ALA A 1 109 ? 1.765 8.239 7.619 1.00 89.69 109 ALA A CA 1
ATOM 907 C C . ALA A 1 109 ? 2.077 7.293 6.452 1.00 89.69 109 ALA A C 1
ATOM 909 O O . ALA A 1 109 ? 2.373 7.751 5.356 1.00 89.69 109 ALA A O 1
ATOM 910 N N . TYR A 1 110 ? 1.932 5.983 6.655 1.00 87.94 110 TYR A N 1
ATOM 911 C CA . TYR A 1 110 ? 2.100 4.978 5.612 1.00 87.94 110 TYR A CA 1
ATOM 912 C C . TYR A 1 110 ? 1.100 5.174 4.462 1.00 87.94 110 TYR A C 1
ATOM 914 O O . TYR A 1 110 ? 1.510 5.270 3.306 1.00 87.94 110 TYR A O 1
ATOM 922 N N . PHE A 1 111 ? -0.198 5.308 4.754 1.00 88.81 111 PHE A N 1
ATOM 923 C CA . PHE A 1 111 ? -1.212 5.550 3.721 1.00 88.81 111 PHE A CA 1
ATOM 924 C C . PHE A 1 111 ? -1.013 6.894 3.021 1.00 88.81 111 PHE A C 1
ATOM 926 O O . PHE A 1 111 ? -1.155 6.971 1.803 1.00 88.81 111 PHE A O 1
ATOM 933 N N . PHE A 1 112 ? -0.648 7.941 3.758 1.00 90.81 112 PHE A N 1
ATOM 934 C CA . PHE A 1 112 ? -0.329 9.243 3.181 1.00 90.81 112 PHE A CA 1
ATOM 935 C C . PHE A 1 112 ? 0.857 9.151 2.216 1.00 90.81 112 PHE A C 1
ATOM 937 O O . PHE A 1 112 ? 0.779 9.643 1.091 1.00 90.81 112 PHE A O 1
ATOM 944 N N . SER A 1 113 ? 1.926 8.462 2.613 1.00 90.06 113 SER A N 1
ATOM 945 C CA . SER A 1 113 ? 3.099 8.265 1.766 1.00 90.06 113 SER A CA 1
ATOM 946 C C . SER A 1 113 ? 2.769 7.504 0.486 1.00 90.06 113 SER A C 1
ATOM 948 O O . SER A 1 113 ? 3.186 7.920 -0.588 1.00 90.06 113 SER A O 1
ATOM 950 N N . VAL A 1 114 ? 1.986 6.426 0.572 1.00 85.69 114 VAL A N 1
ATOM 951 C CA . VAL A 1 114 ? 1.651 5.594 -0.594 1.00 85.69 114 VAL A CA 1
ATOM 952 C C . VAL A 1 114 ? 0.663 6.290 -1.534 1.00 85.69 114 VAL A C 1
ATOM 954 O O . VAL A 1 114 ? 0.887 6.335 -2.740 1.00 85.69 114 VAL A O 1
ATOM 957 N N . TYR A 1 115 ? -0.436 6.837 -1.010 1.00 85.81 115 TYR A N 1
ATOM 958 C CA . TYR A 1 115 ? -1.522 7.350 -1.853 1.00 85.81 115 TYR A CA 1
ATOM 959 C C . TYR A 1 115 ? -1.357 8.814 -2.256 1.00 85.81 115 TYR A C 1
ATOM 961 O O . TYR A 1 115 ? -1.924 9.216 -3.269 1.00 85.81 115 TYR A O 1
ATOM 969 N N . PHE A 1 116 ? -0.617 9.613 -1.484 1.00 87.19 116 PHE A N 1
ATOM 970 C CA . PHE A 1 116 ? -0.429 11.033 -1.772 1.00 87.19 116 PHE A CA 1
ATOM 971 C C . PHE A 1 116 ? 0.999 11.343 -2.216 1.00 87.19 116 PHE A C 1
ATOM 973 O O . PHE A 1 116 ? 1.174 11.816 -3.337 1.00 87.19 116 PHE A O 1
ATOM 980 N N . LEU A 1 117 ? 2.013 11.061 -1.387 1.00 88.94 117 LEU A N 1
ATOM 981 C CA . LEU A 1 117 ? 3.397 11.439 -1.711 1.00 88.94 117 LEU A CA 1
ATOM 982 C C . LEU A 1 117 ? 3.912 10.694 -2.941 1.00 88.94 117 LEU A C 1
ATOM 984 O O . LEU A 1 117 ? 4.273 11.334 -3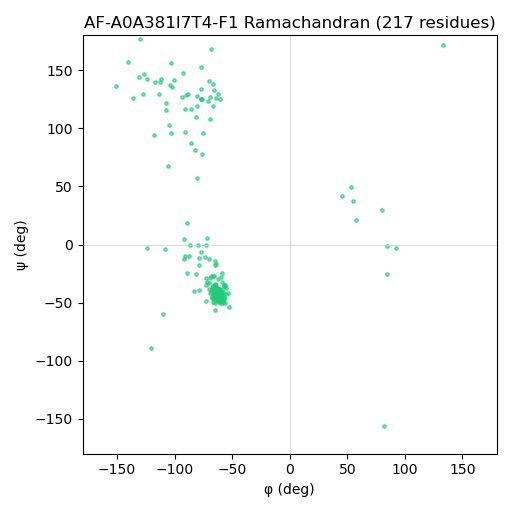.919 1.00 88.94 117 LEU A O 1
ATOM 988 N N . PHE A 1 118 ? 3.881 9.361 -2.924 1.00 87.56 118 PHE A N 1
ATOM 989 C CA . PHE A 1 118 ? 4.367 8.542 -4.032 1.00 87.56 118 PHE A CA 1
ATOM 990 C C . PHE A 1 118 ? 3.621 8.858 -5.332 1.00 87.56 118 PHE A C 1
ATOM 992 O O . PHE A 1 118 ? 4.253 9.134 -6.348 1.00 87.56 118 PHE A O 1
ATOM 999 N N . LEU A 1 119 ? 2.285 8.915 -5.287 1.00 86.44 119 LEU A N 1
ATOM 1000 C CA . LEU A 1 119 ? 1.473 9.232 -6.462 1.00 86.44 119 LEU A CA 1
ATOM 1001 C C . LEU A 1 119 ? 1.803 10.615 -7.045 1.00 86.44 119 LEU A C 1
ATOM 1003 O O . LEU A 1 119 ? 2.000 10.747 -8.250 1.00 86.44 119 LEU A O 1
ATOM 1007 N N . THR A 1 120 ? 1.891 11.639 -6.194 1.00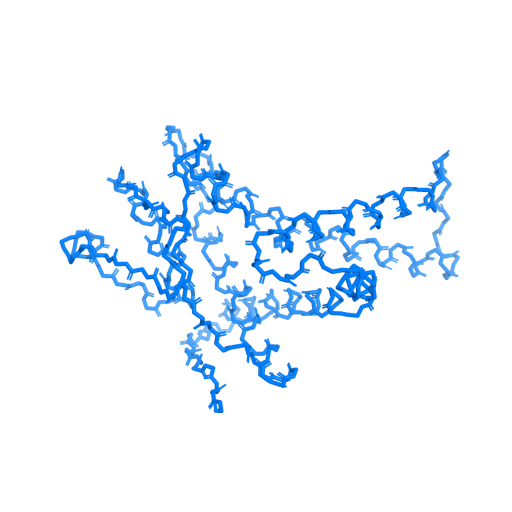 88.38 120 THR A N 1
ATOM 1008 C CA . THR A 1 120 ? 2.201 13.007 -6.630 1.00 88.38 120 THR A CA 1
ATOM 1009 C C . THR A 1 120 ? 3.624 13.098 -7.174 1.00 88.38 120 THR A C 1
ATOM 1011 O O . THR A 1 120 ? 3.838 13.721 -8.210 1.00 88.38 120 THR A O 1
ATOM 1014 N N . SER A 1 121 ? 4.593 12.445 -6.527 1.00 88.25 121 SER A N 1
ATOM 1015 C CA . SER A 1 121 ? 5.980 12.395 -6.991 1.00 88.25 121 SER A CA 1
ATOM 1016 C C . SER A 1 121 ? 6.108 11.742 -8.365 1.00 88.25 121 SER A C 1
ATOM 1018 O O . SER A 1 121 ? 6.830 12.273 -9.205 1.00 88.25 121 SER A O 1
ATOM 1020 N N . VAL A 1 122 ? 5.388 10.645 -8.623 1.00 85.81 122 VAL A N 1
ATOM 1021 C CA . VAL A 1 122 ? 5.398 9.992 -9.941 1.00 85.81 122 VAL A CA 1
ATOM 1022 C C . VAL A 1 122 ? 4.773 10.896 -11.003 1.00 85.81 122 VAL A C 1
ATOM 1024 O O . VAL A 1 122 ? 5.394 11.128 -12.032 1.00 85.81 122 VAL A O 1
ATOM 1027 N N . ILE A 1 123 ? 3.609 11.497 -10.734 1.00 86.50 123 ILE A N 1
ATOM 1028 C CA . ILE A 1 123 ? 2.960 12.416 -11.687 1.00 86.50 123 ILE A CA 1
ATOM 1029 C C . ILE A 1 123 ? 3.866 13.611 -12.011 1.00 86.50 123 ILE A C 1
ATOM 1031 O O . ILE A 1 123 ? 4.005 13.983 -13.174 1.00 86.50 123 ILE A O 1
ATOM 1035 N N . ILE A 1 124 ? 4.500 14.214 -10.999 1.00 88.88 124 ILE A N 1
ATOM 1036 C CA . ILE A 1 124 ? 5.455 15.310 -11.206 1.00 88.88 124 ILE A CA 1
ATOM 1037 C C . ILE A 1 124 ? 6.639 14.829 -12.050 1.00 88.88 124 ILE A C 1
ATOM 1039 O O . ILE A 1 124 ? 7.030 15.522 -12.985 1.00 88.88 124 ILE A O 1
ATOM 1043 N N . SER A 1 125 ? 7.185 13.647 -11.753 1.00 86.62 125 SER A N 1
ATOM 1044 C CA . SER A 1 125 ? 8.281 13.051 -12.522 1.00 86.62 125 SER A CA 1
ATOM 1045 C C . SER A 1 125 ? 7.910 12.871 -13.997 1.00 86.62 125 SER A C 1
ATOM 1047 O O . SER A 1 125 ? 8.676 13.276 -14.869 1.00 86.62 125 SER A O 1
ATOM 1049 N N . ASP A 1 126 ? 6.722 12.339 -14.287 1.00 85.12 126 ASP A N 1
ATOM 1050 C CA . ASP A 1 126 ? 6.250 12.112 -15.658 1.00 85.12 126 ASP A CA 1
ATOM 1051 C C . ASP A 1 126 ? 6.030 13.430 -16.414 1.00 85.12 126 ASP A C 1
ATOM 1053 O O . ASP A 1 126 ? 6.418 13.563 -17.576 1.00 85.12 126 ASP A O 1
ATOM 1057 N N . ILE A 1 127 ? 5.469 14.444 -15.746 1.00 88.38 127 ILE A N 1
ATOM 1058 C CA . ILE A 1 127 ? 5.305 15.786 -16.321 1.00 88.38 127 ILE A CA 1
ATOM 1059 C C . ILE A 1 127 ? 6.672 16.393 -16.653 1.00 88.38 127 ILE A C 1
ATOM 1061 O O . ILE A 1 127 ? 6.870 16.887 -17.763 1.00 88.38 127 ILE A O 1
ATOM 1065 N N . LEU A 1 128 ? 7.630 16.340 -15.722 1.00 87.12 128 LEU A N 1
ATOM 1066 C CA . LEU A 1 128 ? 8.981 16.858 -15.946 1.00 87.12 128 LEU A CA 1
ATOM 1067 C C . LEU A 1 128 ? 9.690 16.118 -17.083 1.00 87.12 128 LEU A C 1
ATOM 1069 O O . LEU A 1 128 ? 10.373 16.755 -17.885 1.00 87.12 128 LEU A O 1
ATOM 1073 N N . PHE A 1 129 ? 9.502 14.803 -17.190 1.00 84.69 129 PHE A N 1
ATOM 1074 C CA . PHE A 1 129 ? 10.048 14.001 -18.280 1.00 84.69 129 PHE A CA 1
ATOM 1075 C C . PHE A 1 129 ? 9.513 14.462 -19.644 1.00 84.69 129 PHE A C 1
ATOM 1077 O O . PHE A 1 129 ? 10.298 14.743 -20.551 1.00 84.69 129 PHE A O 1
ATOM 1084 N N . VAL A 1 130 ? 8.192 14.632 -19.774 1.00 87.19 130 VAL A N 1
ATOM 1085 C CA . VAL A 1 130 ? 7.558 15.117 -21.014 1.00 87.19 130 VAL A CA 1
ATOM 1086 C C . VAL A 1 130 ? 8.019 16.536 -21.360 1.00 87.19 130 VAL A C 1
ATOM 1088 O O . VAL A 1 130 ? 8.383 16.806 -22.507 1.00 87.19 130 VAL A O 1
ATOM 1091 N N . LEU A 1 131 ? 8.062 17.436 -20.373 1.00 88.44 131 LEU A N 1
ATOM 1092 C CA . LEU A 1 131 ? 8.538 18.808 -20.567 1.00 88.44 131 LEU A CA 1
ATOM 1093 C C . LEU A 1 131 ? 10.008 18.851 -21.007 1.00 88.44 131 LEU A C 1
ATOM 1095 O O . LEU A 1 131 ? 10.355 19.636 -21.894 1.00 88.44 131 LEU A O 1
ATOM 1099 N N . SER A 1 132 ? 10.845 17.972 -20.456 1.00 84.56 132 SER A N 1
ATOM 1100 C CA . SER A 1 132 ? 12.259 17.868 -20.831 1.00 84.56 132 SER A CA 1
ATOM 1101 C C . SER A 1 132 ? 12.431 17.379 -22.270 1.00 84.56 132 SER A C 1
ATOM 1103 O O . SER A 1 132 ? 13.205 17.961 -23.027 1.00 84.56 132 SER A O 1
ATOM 1105 N N . ILE A 1 133 ? 11.653 16.378 -22.704 1.00 85.94 133 ILE A N 1
ATOM 1106 C CA . ILE A 1 133 ? 11.653 15.921 -24.107 1.00 85.94 133 ILE A CA 1
ATOM 1107 C C . ILE A 1 133 ? 11.210 17.040 -25.053 1.00 85.94 133 ILE A C 1
ATOM 1109 O O . ILE A 1 133 ? 11.786 17.214 -26.126 1.00 85.94 133 ILE A O 1
ATOM 1113 N N . SER A 1 134 ? 10.212 17.829 -24.649 1.00 88.94 134 SER A N 1
ATOM 1114 C CA . SER A 1 134 ? 9.720 18.963 -25.439 1.00 88.94 134 SER A CA 1
ATOM 1115 C C . SER A 1 134 ? 10.670 20.170 -25.471 1.00 88.94 134 SER A C 1
ATOM 1117 O O . SER A 1 134 ? 10.353 21.163 -26.122 1.00 88.94 134 SER A O 1
ATOM 1119 N N . LYS A 1 135 ? 11.826 20.097 -24.789 1.00 86.00 135 LYS A N 1
ATOM 1120 C CA . LYS A 1 135 ? 12.813 21.184 -24.637 1.00 86.00 135 LYS A CA 1
ATOM 1121 C C . LYS A 1 135 ? 12.247 22.467 -24.012 1.00 86.00 135 LYS A C 1
ATOM 1123 O O . LYS A 1 135 ? 12.817 23.540 -24.177 1.00 86.00 135 LYS A O 1
ATOM 1128 N N . LEU A 1 136 ? 11.127 22.368 -23.293 1.00 85.62 136 LEU A N 1
ATOM 1129 C CA . LEU A 1 136 ? 10.536 23.492 -22.557 1.00 85.62 136 LEU A CA 1
ATOM 1130 C C . LEU A 1 136 ? 11.227 23.718 -21.208 1.00 85.62 136 LEU A C 1
ATOM 1132 O O . LEU A 1 136 ? 11.190 24.822 -20.671 1.00 85.62 136 LEU A O 1
ATOM 1136 N N . VAL A 1 137 ? 11.837 22.668 -20.657 1.00 83.31 137 VAL A N 1
ATOM 1137 C CA . VAL A 1 137 ? 12.563 22.692 -19.387 1.00 83.31 137 VAL A CA 1
ATOM 1138 C C . VAL A 1 137 ? 13.868 21.928 -19.575 1.00 83.31 137 VAL A C 1
ATOM 1140 O O . VAL A 1 137 ? 13.848 20.772 -19.986 1.00 83.31 137 VAL A O 1
ATOM 1143 N N . GLU A 1 138 ? 14.996 22.549 -19.247 1.00 78.62 138 GLU A N 1
ATOM 1144 C CA . GLU A 1 138 ? 16.287 21.866 -19.163 1.00 78.62 138 GLU A CA 1
ATOM 1145 C C . GLU A 1 138 ? 16.686 21.738 -17.695 1.00 78.62 138 GLU A C 1
ATOM 1147 O O . GLU A 1 138 ? 16.876 22.727 -16.988 1.00 78.62 138 GLU A O 1
ATOM 1152 N N . ILE A 1 139 ? 16.776 20.498 -17.219 1.00 73.44 139 ILE A N 1
ATOM 1153 C CA . ILE A 1 139 ? 17.137 20.195 -15.838 1.00 73.44 139 ILE A CA 1
ATOM 1154 C C . ILE A 1 139 ? 18.594 19.734 -15.819 1.00 73.44 139 ILE A C 1
ATOM 1156 O O . ILE A 1 139 ? 18.899 18.563 -16.043 1.00 73.44 139 ILE A O 1
ATOM 1160 N N . SER A 1 140 ? 19.512 20.657 -15.542 1.00 72.62 140 SER A N 1
ATOM 1161 C CA . SER A 1 140 ? 20.931 20.347 -15.365 1.00 72.62 140 SER A CA 1
ATOM 1162 C C . SER A 1 140 ? 21.199 19.933 -13.917 1.00 72.62 140 SER A C 1
ATOM 1164 O O . SER A 1 140 ? 21.523 20.766 -13.069 1.00 72.62 140 SER A O 1
ATOM 1166 N N . ILE A 1 141 ? 21.039 18.647 -13.610 1.00 71.94 141 ILE A N 1
ATOM 1167 C CA . ILE A 1 141 ? 21.401 18.101 -12.296 1.00 71.94 141 ILE A CA 1
ATOM 1168 C C . ILE A 1 141 ? 22.736 17.355 -12.429 1.00 71.94 141 ILE A C 1
ATOM 1170 O O . ILE A 1 141 ? 22.903 16.573 -13.363 1.00 71.94 141 ILE A O 1
ATOM 1174 N N . PRO A 1 142 ? 23.685 17.541 -11.492 1.00 73.56 142 PRO A N 1
ATOM 1175 C CA . PRO A 1 142 ? 25.013 16.913 -11.537 1.00 73.56 142 PRO A CA 1
ATOM 1176 C C . PRO A 1 142 ? 25.001 15.398 -11.252 1.00 73.56 142 PRO A C 1
ATOM 1178 O O . PRO A 1 142 ? 26.052 14.776 -11.126 1.00 73.56 142 PRO A O 1
ATOM 1181 N N . ILE A 1 143 ? 23.820 14.798 -11.110 1.00 78.94 143 ILE A N 1
ATOM 1182 C CA . ILE A 1 143 ? 23.612 13.402 -10.738 1.00 78.94 143 ILE A CA 1
ATOM 1183 C C . ILE A 1 143 ? 23.208 12.599 -11.970 1.00 78.94 143 ILE A C 1
ATOM 1185 O O . ILE A 1 143 ? 22.358 13.007 -12.759 1.00 78.94 143 ILE A O 1
ATOM 1189 N N . ASN A 1 144 ? 23.784 11.403 -12.092 1.00 83.12 144 ASN A N 1
ATOM 1190 C CA . ASN A 1 144 ? 23.435 10.465 -13.145 1.00 83.12 144 ASN A CA 1
ATOM 1191 C C . ASN A 1 144 ? 22.077 9.800 -12.844 1.00 83.12 144 ASN A C 1
ATOM 1193 O O . ASN A 1 144 ? 21.997 8.805 -12.121 1.00 83.12 144 ASN A O 1
ATOM 1197 N N . PHE A 1 145 ? 21.005 10.350 -13.415 1.00 80.00 145 PHE A N 1
ATOM 1198 C CA . PHE A 1 145 ? 19.645 9.816 -13.292 1.00 80.00 145 PHE A CA 1
ATOM 1199 C C . PHE A 1 145 ? 19.512 8.362 -13.735 1.00 80.00 145 PHE A C 1
ATOM 1201 O O . PHE A 1 145 ? 18.771 7.599 -13.117 1.00 80.00 145 PHE A O 1
ATOM 1208 N N . PHE A 1 146 ? 20.251 7.965 -14.770 1.00 82.38 146 PHE A N 1
ATOM 1209 C CA . PHE A 1 146 ? 20.229 6.596 -15.265 1.00 82.38 146 PHE A CA 1
ATOM 1210 C C . PHE A 1 146 ? 20.752 5.613 -14.209 1.00 82.38 146 PHE A C 1
ATOM 1212 O O . PHE A 1 146 ? 20.157 4.558 -14.001 1.00 82.38 146 PHE A O 1
ATOM 1219 N N . LEU A 1 147 ? 21.798 5.994 -13.466 1.00 88.81 147 LEU A N 1
ATOM 1220 C CA . LEU A 1 147 ? 22.313 5.188 -12.359 1.00 88.81 147 LEU A CA 1
ATOM 1221 C C . LEU A 1 147 ? 21.288 5.050 -11.224 1.00 88.81 147 LEU A C 1
ATOM 1223 O O . LEU A 1 147 ? 21.063 3.944 -10.741 1.00 88.81 147 LEU A O 1
ATOM 1227 N N . ILE A 1 148 ? 20.642 6.147 -10.815 1.00 88.62 148 ILE A N 1
ATOM 1228 C CA . ILE A 1 148 ? 19.599 6.106 -9.771 1.00 88.62 148 ILE A CA 1
ATOM 1229 C C . ILE A 1 148 ? 18.435 5.219 -10.201 1.00 88.62 148 ILE A C 1
ATOM 1231 O O . ILE A 1 148 ? 17.919 4.439 -9.396 1.00 88.62 148 ILE A O 1
ATOM 1235 N N . TRP A 1 149 ? 18.027 5.322 -11.464 1.00 87.62 149 TRP A N 1
ATOM 1236 C CA . TRP A 1 149 ? 16.953 4.507 -12.005 1.00 87.62 149 TRP A CA 1
ATOM 1237 C C . TRP A 1 149 ? 17.316 3.017 -11.995 1.00 87.62 149 TRP A C 1
ATOM 1239 O O . TRP A 1 149 ? 16.535 2.219 -11.480 1.00 87.62 149 TRP A O 1
ATOM 1249 N N . ILE A 1 150 ? 18.524 2.645 -12.444 1.00 92.38 150 ILE A N 1
ATOM 1250 C CA . ILE A 1 150 ? 19.013 1.256 -12.370 1.00 92.38 150 ILE A CA 1
ATOM 1251 C C . ILE A 1 150 ? 19.014 0.755 -10.925 1.00 92.38 150 ILE A C 1
ATOM 1253 O O . ILE A 1 150 ? 18.516 -0.336 -10.657 1.00 92.38 150 ILE A O 1
ATOM 1257 N N . LEU A 1 151 ? 19.542 1.540 -9.982 1.00 94.00 151 LEU A N 1
ATOM 1258 C CA . LEU A 1 151 ? 19.575 1.152 -8.570 1.00 94.00 151 LEU A CA 1
ATOM 1259 C C . LEU A 1 151 ? 18.164 0.947 -8.009 1.00 94.00 151 LEU A C 1
ATOM 1261 O O . LEU A 1 151 ? 17.913 -0.044 -7.329 1.00 94.00 151 LEU A O 1
ATOM 1265 N N . SER A 1 152 ? 17.230 1.841 -8.336 1.00 92.19 152 SER A N 1
ATOM 1266 C CA . SER A 1 152 ? 15.829 1.740 -7.906 1.00 92.19 152 SER A CA 1
ATOM 1267 C C . SER A 1 152 ? 15.143 0.504 -8.493 1.00 92.19 152 SER A C 1
ATOM 1269 O O . SER A 1 152 ? 14.396 -0.185 -7.801 1.00 92.19 152 SER A O 1
ATOM 1271 N N . TYR A 1 153 ? 15.430 0.190 -9.756 1.00 94.31 153 TYR A N 1
ATOM 1272 C CA . TYR A 1 153 ? 14.914 -0.993 -10.436 1.00 94.31 153 TYR A CA 1
ATOM 1273 C C . TYR A 1 153 ? 15.470 -2.297 -9.842 1.00 94.31 153 TYR A C 1
ATOM 1275 O O . TYR A 1 153 ? 14.713 -3.234 -9.588 1.00 94.31 153 TYR A O 1
ATOM 1283 N N . LEU A 1 154 ? 16.769 -2.349 -9.534 1.00 96.25 154 LEU A N 1
ATOM 1284 C CA . LEU A 1 154 ? 17.377 -3.498 -8.855 1.00 96.25 154 LEU A CA 1
ATOM 1285 C C . LEU A 1 154 ? 16.817 -3.687 -7.442 1.00 96.25 154 LEU A C 1
ATOM 1287 O O . LEU A 1 154 ? 16.505 -4.813 -7.056 1.00 96.25 154 LEU A O 1
ATOM 1291 N N . LEU A 1 15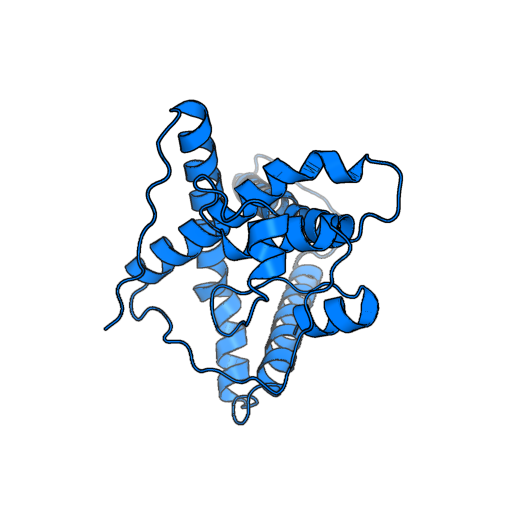5 ? 16.643 -2.597 -6.688 1.00 95.69 155 LEU A N 1
ATOM 1292 C CA . LEU A 1 155 ? 16.017 -2.639 -5.365 1.00 95.69 155 LEU A CA 1
ATOM 1293 C C . LEU A 1 155 ? 14.594 -3.196 -5.435 1.00 95.69 155 LEU A C 1
ATOM 1295 O O . LEU A 1 155 ? 14.246 -4.052 -4.627 1.00 95.69 155 LEU A O 1
ATOM 1299 N N . PHE A 1 156 ? 13.807 -2.778 -6.429 1.00 94.38 156 PHE A N 1
ATOM 1300 C CA . PHE A 1 156 ? 12.469 -3.317 -6.664 1.00 94.38 156 PHE A CA 1
ATOM 1301 C C . PHE A 1 156 ? 12.490 -4.832 -6.913 1.00 94.38 156 PHE A C 1
ATOM 1303 O O . PHE A 1 156 ? 11.730 -5.566 -6.280 1.00 94.38 156 PHE A O 1
ATOM 1310 N N . ILE A 1 157 ? 13.378 -5.315 -7.792 1.00 95.44 157 ILE A N 1
ATOM 1311 C CA . ILE A 1 157 ? 13.501 -6.754 -8.072 1.00 95.44 157 ILE A CA 1
ATOM 1312 C C . ILE A 1 157 ? 13.850 -7.516 -6.794 1.00 95.44 157 ILE A C 1
ATOM 1314 O O . ILE A 1 157 ? 13.218 -8.529 -6.496 1.00 95.44 157 ILE A O 1
ATOM 1318 N N . ILE A 1 158 ? 14.828 -7.029 -6.029 1.00 94.38 158 ILE A N 1
ATOM 1319 C CA . ILE A 1 158 ? 15.274 -7.670 -4.788 1.00 94.38 158 ILE A CA 1
ATOM 1320 C C . ILE A 1 158 ? 14.139 -7.702 -3.760 1.00 94.38 158 ILE A C 1
ATOM 1322 O O . ILE A 1 158 ? 13.864 -8.761 -3.203 1.00 94.38 158 ILE A O 1
ATOM 1326 N N . GLU A 1 159 ? 13.451 -6.582 -3.530 1.00 93.25 159 GLU A N 1
ATOM 1327 C CA . GLU A 1 159 ? 12.375 -6.489 -2.539 1.00 93.25 159 GLU A CA 1
ATOM 1328 C C . GLU A 1 159 ? 11.239 -7.476 -2.839 1.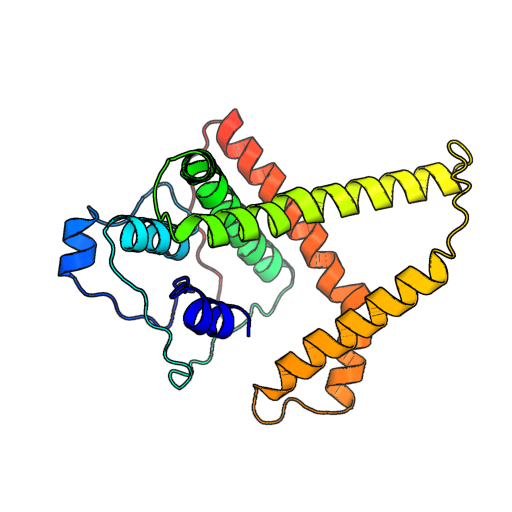00 93.25 159 GLU A C 1
ATOM 1330 O O . GLU A 1 159 ? 10.821 -8.239 -1.961 1.00 93.25 159 GLU A O 1
ATOM 1335 N N . VAL A 1 160 ? 10.772 -7.515 -4.091 1.00 92.75 160 VAL A N 1
ATOM 1336 C CA . VAL A 1 160 ? 9.705 -8.443 -4.484 1.00 92.75 160 VAL A CA 1
ATOM 1337 C C . VAL A 1 160 ? 10.199 -9.888 -4.443 1.00 92.75 160 VAL A C 1
ATOM 1339 O O . VAL A 1 160 ? 9.481 -10.752 -3.943 1.00 92.75 160 VAL A O 1
ATOM 1342 N N . SER A 1 161 ? 11.431 -10.158 -4.884 1.00 92.44 161 SER A N 1
ATOM 1343 C CA . SER A 1 161 ? 12.003 -11.510 -4.851 1.00 92.44 161 SER A CA 1
ATOM 1344 C C . SER A 1 161 ? 12.114 -12.042 -3.422 1.00 92.44 161 SER A C 1
ATOM 1346 O O . SER A 1 161 ? 11.742 -13.184 -3.167 1.00 92.44 161 SER A O 1
ATOM 1348 N N . ILE A 1 162 ? 12.527 -11.208 -2.459 1.00 91.62 162 ILE A N 1
ATOM 1349 C CA . ILE A 1 162 ? 12.517 -11.570 -1.033 1.00 91.62 162 ILE A CA 1
ATOM 1350 C C . ILE A 1 162 ? 11.082 -11.866 -0.580 1.00 91.62 162 ILE A C 1
ATOM 1352 O O . ILE A 1 162 ? 10.861 -12.810 0.175 1.00 91.62 162 ILE A O 1
ATOM 1356 N N . SER A 1 163 ? 10.082 -11.122 -1.062 1.00 89.25 163 SER A N 1
ATOM 1357 C CA . SER A 1 163 ? 8.676 -11.406 -0.741 1.00 89.25 163 SER A CA 1
ATOM 1358 C C . SER A 1 163 ? 8.176 -12.737 -1.274 1.00 89.25 163 SER A C 1
ATOM 1360 O O . SER A 1 163 ? 7.394 -13.382 -0.578 1.00 89.25 163 SER A O 1
ATOM 1362 N N . LEU A 1 164 ? 8.643 -13.173 -2.441 1.00 90.69 164 LEU A N 1
ATOM 1363 C CA . LEU A 1 164 ? 8.287 -14.477 -2.998 1.00 90.69 164 LEU A CA 1
ATOM 1364 C C . LEU A 1 164 ? 8.842 -15.638 -2.167 1.00 90.69 164 LEU A C 1
ATOM 1366 O O . LEU A 1 164 ? 8.222 -16.691 -2.116 1.00 90.69 164 LEU A O 1
ATOM 1370 N N . THR A 1 165 ? 9.947 -15.447 -1.438 1.00 89.50 165 THR A N 1
ATOM 1371 C CA . THR A 1 165 ? 10.512 -16.508 -0.576 1.00 89.50 165 THR A CA 1
ATOM 1372 C C . THR A 1 165 ? 9.608 -16.928 0.584 1.00 89.50 165 THR A C 1
ATOM 1374 O O . THR A 1 165 ? 9.824 -17.984 1.177 1.00 89.50 165 THR A O 1
ATOM 1377 N N . ILE A 1 166 ? 8.601 -16.115 0.919 1.00 84.00 166 ILE A N 1
ATOM 1378 C CA . ILE A 1 166 ? 7.622 -16.432 1.965 1.00 84.00 166 ILE A CA 1
ATOM 1379 C C . ILE A 1 166 ? 6.661 -17.523 1.489 1.00 84.00 166 ILE A C 1
ATOM 1381 O O . ILE A 1 166 ? 6.244 -18.361 2.291 1.00 84.00 166 ILE A O 1
ATOM 1385 N N . GLU A 1 167 ? 6.330 -17.523 0.199 1.00 85.00 167 GLU A N 1
ATOM 1386 C CA . GLU A 1 167 ? 5.421 -18.497 -0.385 1.00 85.00 167 GLU A CA 1
ATOM 1387 C C . GLU A 1 167 ? 6.192 -19.737 -0.837 1.00 85.00 167 GLU A C 1
ATOM 1389 O O . GLU A 1 167 ? 7.225 -19.678 -1.512 1.00 85.00 167 GLU A O 1
ATOM 1394 N N . LYS A 1 168 ? 5.703 -20.907 -0.422 1.00 84.12 168 LYS A N 1
ATOM 1395 C CA . LYS A 1 168 ? 6.390 -22.171 -0.691 1.00 84.12 168 LYS A CA 1
ATOM 1396 C C . LYS A 1 168 ? 6.369 -22.466 -2.189 1.00 84.12 168 LYS A C 1
ATOM 1398 O O . LYS A 1 168 ? 5.306 -22.695 -2.748 1.00 84.12 168 LYS A O 1
ATOM 1403 N N . GLY A 1 169 ? 7.552 -22.553 -2.792 1.00 87.00 169 GLY A N 1
ATOM 1404 C CA . GLY A 1 169 ? 7.715 -22.905 -4.207 1.00 87.00 169 GLY A CA 1
ATOM 1405 C C . GLY A 1 169 ? 7.767 -21.711 -5.161 1.00 87.00 169 GLY A C 1
ATOM 1406 O O . GLY A 1 169 ? 8.035 -21.918 -6.336 1.00 87.00 169 GLY A O 1
ATOM 1407 N N . GLU A 1 170 ? 7.608 -20.479 -4.669 1.00 89.81 170 GLU A N 1
ATOM 1408 C CA . GLU A 1 170 ? 7.583 -19.275 -5.514 1.00 89.81 170 GLU A CA 1
ATOM 1409 C C . GLU A 1 170 ? 8.965 -18.622 -5.709 1.00 89.81 170 GLU A C 1
ATOM 1411 O O . GLU A 1 170 ? 9.135 -17.734 -6.544 1.00 89.81 170 GLU A O 1
ATOM 1416 N N . ALA A 1 171 ? 9.991 -19.058 -4.973 1.00 89.81 171 ALA A N 1
ATOM 1417 C CA . ALA A 1 171 ? 11.362 -18.553 -5.094 1.00 89.81 171 ALA A CA 1
ATOM 1418 C C . ALA A 1 171 ? 12.125 -19.193 -6.274 1.00 89.81 171 ALA A C 1
ATOM 1420 O O . ALA A 1 171 ? 13.172 -19.815 -6.088 1.00 89.81 171 ALA A O 1
ATOM 1421 N N . THR A 1 172 ? 11.587 -19.070 -7.489 1.00 93.38 172 THR A N 1
ATOM 1422 C CA . THR A 1 172 ? 12.176 -19.617 -8.722 1.00 93.38 172 THR A CA 1
ATOM 1423 C C . THR A 1 172 ? 12.855 -18.531 -9.558 1.00 93.38 172 THR A C 1
ATOM 1425 O O . THR A 1 172 ? 12.518 -17.349 -9.480 1.00 93.38 172 THR A O 1
ATOM 1428 N N . ILE A 1 173 ? 13.815 -18.929 -10.401 1.00 92.25 173 ILE A N 1
ATOM 1429 C CA . ILE A 1 173 ? 14.483 -18.015 -11.346 1.00 92.25 173 ILE A CA 1
ATOM 1430 C C . ILE A 1 173 ? 13.469 -17.429 -12.341 1.00 92.25 173 ILE A C 1
ATOM 1432 O O . ILE A 1 173 ? 13.538 -16.248 -12.675 1.00 92.25 173 ILE A O 1
ATOM 1436 N N . GLU A 1 174 ? 12.503 -18.237 -12.776 1.00 94.69 174 GLU A N 1
ATOM 1437 C CA . GLU A 1 174 ? 11.412 -17.819 -13.662 1.00 94.69 174 GLU A CA 1
ATOM 1438 C C . GLU A 1 174 ? 10.604 -16.674 -13.047 1.00 94.69 174 GLU A C 1
ATOM 1440 O O . GLU A 1 174 ? 10.400 -15.645 -13.692 1.00 94.69 174 GLU A O 1
ATOM 1445 N N . ASN A 1 175 ? 10.237 -16.791 -11.769 1.00 94.12 175 ASN A N 1
ATOM 1446 C CA . ASN A 1 175 ? 9.510 -15.740 -11.068 1.00 94.12 175 ASN A CA 1
ATOM 1447 C C . ASN A 1 175 ? 10.338 -14.457 -10.914 1.00 94.12 175 ASN A C 1
ATOM 1449 O O . ASN A 1 175 ? 9.784 -13.366 -11.027 1.00 94.12 175 ASN A O 1
ATOM 1453 N N . ILE A 1 176 ? 11.662 -14.545 -10.746 1.00 93.75 176 ILE A N 1
ATOM 1454 C CA . ILE A 1 176 ? 12.539 -13.358 -10.733 1.00 93.75 176 ILE A CA 1
ATOM 1455 C C . ILE A 1 176 ? 12.504 -12.636 -12.092 1.00 93.75 176 ILE A C 1
ATOM 1457 O O . ILE A 1 176 ? 12.414 -11.406 -12.137 1.00 93.75 176 ILE A O 1
ATOM 1461 N N . PHE A 1 177 ? 12.517 -13.373 -13.208 1.00 95.25 177 PHE A N 1
ATOM 1462 C CA . PHE A 1 177 ? 12.352 -12.776 -14.539 1.00 95.25 177 PHE A CA 1
ATOM 1463 C C . PHE A 1 177 ? 10.968 -12.145 -14.724 1.00 95.25 177 PHE A C 1
ATOM 1465 O O . PHE A 1 177 ? 10.863 -11.044 -15.270 1.00 95.25 177 PHE A O 1
ATOM 1472 N N . ILE A 1 178 ? 9.911 -12.792 -14.227 1.00 95.50 178 ILE A N 1
ATOM 1473 C CA . ILE A 1 178 ? 8.559 -12.222 -14.235 1.00 95.50 178 ILE A CA 1
ATOM 1474 C C . ILE A 1 178 ? 8.532 -10.914 -13.436 1.00 95.50 178 ILE A C 1
ATOM 1476 O O . ILE A 1 178 ? 7.998 -9.923 -13.928 1.00 95.50 178 ILE A O 1
ATOM 1480 N N . VAL A 1 179 ? 9.163 -10.860 -12.259 1.00 95.31 179 VAL A N 1
ATOM 1481 C CA . VAL A 1 179 ? 9.279 -9.644 -11.435 1.00 95.31 179 VAL A CA 1
ATOM 1482 C C . VAL A 1 179 ? 9.989 -8.513 -12.184 1.00 95.31 179 VAL A C 1
ATOM 1484 O O . VAL A 1 179 ? 9.541 -7.368 -12.129 1.00 95.31 179 VAL A O 1
ATOM 1487 N N . ALA A 1 180 ? 11.055 -8.814 -12.927 1.00 95.44 180 ALA A N 1
ATOM 1488 C CA . ALA A 1 180 ? 11.747 -7.824 -13.751 1.00 95.44 180 ALA A CA 1
ATOM 1489 C C . ALA A 1 180 ? 10.804 -7.203 -14.807 1.00 95.44 180 ALA A C 1
ATOM 1491 O O . ALA A 1 180 ? 10.706 -5.982 -14.936 1.00 95.44 180 ALA A O 1
ATOM 1492 N N . ILE A 1 181 ? 10.020 -8.033 -15.503 1.00 96.38 181 ILE A N 1
ATOM 1493 C CA . ILE A 1 181 ? 9.033 -7.579 -16.500 1.00 96.38 181 ILE A CA 1
ATOM 1494 C C . ILE A 1 181 ? 7.844 -6.859 -15.835 1.00 96.38 181 ILE A C 1
ATOM 1496 O O . ILE A 1 181 ? 7.284 -5.910 -16.394 1.00 96.38 181 ILE A O 1
ATOM 1500 N N . MET A 1 182 ? 7.464 -7.275 -14.625 1.00 94.94 182 MET A N 1
ATOM 1501 C CA . MET A 1 182 ? 6.343 -6.738 -13.848 1.00 94.94 182 MET A CA 1
ATOM 1502 C C . MET A 1 182 ? 6.476 -5.231 -13.607 1.00 94.94 182 MET A C 1
ATOM 1504 O O . MET A 1 182 ? 5.472 -4.516 -13.648 1.00 94.94 182 MET A O 1
ATOM 1508 N N . TYR A 1 183 ? 7.706 -4.737 -13.427 1.00 92.00 183 TYR A N 1
ATOM 1509 C CA . TYR A 1 183 ? 7.995 -3.309 -13.272 1.00 92.00 183 TYR A CA 1
ATOM 1510 C C . TYR A 1 183 ? 7.454 -2.471 -14.440 1.00 92.00 183 TYR A C 1
ATOM 1512 O O . TYR A 1 183 ? 6.841 -1.426 -14.225 1.00 92.00 183 TYR A O 1
ATOM 1520 N N . PHE A 1 184 ? 7.623 -2.950 -15.675 1.00 92.19 184 PHE A N 1
ATOM 1521 C CA . PHE A 1 184 ? 7.205 -2.246 -16.892 1.00 92.19 184 PHE A CA 1
ATOM 1522 C C . PHE A 1 184 ? 5.754 -2.526 -17.298 1.00 92.19 184 PHE A C 1
ATOM 1524 O O . PHE A 1 184 ? 5.229 -1.867 -18.190 1.00 92.19 184 PHE A O 1
ATOM 1531 N N . THR A 1 185 ? 5.101 -3.498 -16.661 1.00 93.88 185 THR A N 1
ATOM 1532 C CA . THR A 1 185 ? 3.777 -3.989 -17.061 1.00 93.88 185 THR A CA 1
ATOM 1533 C C . THR A 1 185 ? 2.760 -3.817 -15.932 1.00 93.88 185 THR A C 1
ATOM 1535 O O . THR A 1 185 ? 2.115 -2.775 -15.826 1.00 93.88 185 THR A O 1
ATOM 1538 N N . TYR A 1 186 ? 2.624 -4.810 -15.054 1.00 92.38 186 TYR A N 1
ATOM 1539 C CA . TYR A 1 186 ? 1.637 -4.834 -13.973 1.00 92.38 186 TYR A CA 1
ATOM 1540 C C . TYR A 1 186 ? 1.760 -3.645 -13.011 1.00 92.38 186 TYR A C 1
ATOM 1542 O O . TYR A 1 186 ? 0.748 -3.050 -12.638 1.00 92.38 186 TYR A O 1
ATOM 1550 N N . SER A 1 187 ? 2.982 -3.243 -12.644 1.00 90.62 187 SER A N 1
ATOM 1551 C CA . SER A 1 187 ? 3.199 -2.115 -11.728 1.00 90.62 187 SER A CA 1
ATOM 1552 C C . SER A 1 187 ? 2.667 -0.792 -12.289 1.00 90.62 187 SER A C 1
ATOM 1554 O O . SER A 1 187 ? 2.193 0.050 -11.530 1.00 90.62 187 SER A O 1
ATOM 1556 N N . GLN A 1 188 ? 2.648 -0.625 -13.614 1.00 89.56 188 GLN A N 1
ATOM 1557 C CA . GLN A 1 188 ? 2.114 0.581 -14.256 1.00 89.56 188 GLN A CA 1
ATOM 1558 C C . GLN A 1 188 ? 0.588 0.682 -14.109 1.00 89.56 188 GLN A C 1
ATOM 1560 O O . GLN A 1 188 ? 0.029 1.775 -14.000 1.00 89.56 188 GLN A O 1
ATOM 1565 N N . LEU A 1 189 ? -0.106 -0.457 -14.005 1.00 92.44 189 LEU A N 1
ATOM 1566 C CA . LEU A 1 189 ? -1.550 -0.481 -13.765 1.00 92.44 189 LEU A CA 1
ATOM 1567 C C . LEU A 1 189 ? -1.917 0.085 -12.385 1.00 92.44 189 LEU A C 1
ATOM 1569 O O . LEU A 1 189 ? -3.014 0.625 -12.218 1.00 92.44 189 LEU A O 1
ATOM 1573 N N . TRP A 1 190 ? -1.013 0.011 -11.402 1.00 89.62 190 TRP A N 1
ATOM 1574 C CA . TRP A 1 190 ? -1.235 0.601 -10.081 1.00 89.62 190 TRP A CA 1
ATOM 1575 C C . TRP A 1 190 ? -1.286 2.125 -10.116 1.00 89.62 190 TRP A C 1
ATOM 1577 O O . TRP A 1 190 ? -2.110 2.701 -9.404 1.00 89.62 190 TRP A O 1
ATOM 1587 N N . LEU A 1 191 ? -0.494 2.778 -10.974 1.00 88.31 191 LEU A N 1
ATOM 1588 C CA . LEU A 1 191 ? -0.586 4.227 -11.182 1.00 88.31 191 LEU A CA 1
ATOM 1589 C C . LEU A 1 191 ? -1.969 4.599 -11.709 1.00 88.31 191 LEU A C 1
ATOM 1591 O O . LEU A 1 191 ? -2.649 5.451 -11.136 1.00 88.31 191 LEU A O 1
ATOM 1595 N N . PHE A 1 192 ? -2.439 3.886 -12.735 1.00 91.38 192 PHE A N 1
ATOM 1596 C CA . PHE A 1 192 ? -3.778 4.091 -13.280 1.00 91.38 192 PHE A CA 1
ATOM 1597 C C . PHE A 1 192 ? -4.868 3.909 -12.214 1.00 91.38 192 PHE A C 1
ATOM 1599 O O . PHE A 1 192 ? -5.758 4.750 -12.072 1.00 91.38 192 PHE A O 1
ATOM 1606 N N . VAL A 1 193 ? -4.791 2.833 -11.428 1.00 93.12 193 VAL A N 1
ATOM 1607 C CA . VAL A 1 193 ? -5.743 2.546 -10.349 1.00 93.12 193 VAL A CA 1
ATOM 1608 C C . VAL A 1 193 ? -5.721 3.617 -9.261 1.00 93.12 193 VAL A C 1
ATOM 1610 O O . VAL A 1 193 ? -6.794 4.013 -8.800 1.00 93.12 193 VAL A O 1
ATOM 1613 N N . ALA A 1 194 ? -4.541 4.085 -8.854 1.00 90.69 194 ALA A N 1
ATOM 1614 C CA . ALA A 1 194 ? -4.383 5.097 -7.817 1.00 90.69 194 ALA A CA 1
ATOM 1615 C C . ALA A 1 194 ? -4.956 6.449 -8.267 1.00 90.69 194 ALA A C 1
ATOM 1617 O O . ALA A 1 194 ? -5.777 7.029 -7.552 1.00 90.69 194 ALA A O 1
ATOM 1618 N N . ILE A 1 195 ? -4.624 6.896 -9.486 1.00 90.44 195 ILE A N 1
ATOM 1619 C CA . ILE A 1 195 ? -5.186 8.116 -10.093 1.00 90.44 195 ILE A CA 1
ATOM 1620 C C . ILE A 1 195 ? -6.707 7.999 -10.188 1.00 90.44 195 ILE A C 1
ATOM 1622 O O . ILE A 1 195 ? -7.439 8.882 -9.735 1.00 90.44 195 ILE A O 1
ATOM 1626 N N . LYS A 1 196 ? -7.207 6.887 -10.736 1.00 92.19 196 LYS A N 1
ATOM 1627 C CA . LYS A 1 196 ? -8.645 6.653 -10.880 1.00 92.19 196 LYS A CA 1
ATOM 1628 C C . LYS A 1 196 ? -9.355 6.641 -9.524 1.00 92.19 196 LYS A C 1
ATOM 1630 O O . LYS A 1 196 ? -10.402 7.269 -9.392 1.00 92.19 196 LYS A O 1
ATOM 1635 N N . GLY A 1 197 ? -8.780 5.982 -8.518 1.00 90.88 197 GLY A N 1
ATOM 1636 C CA . GLY A 1 197 ? -9.309 5.941 -7.153 1.00 90.88 197 GLY A CA 1
ATOM 1637 C C . GLY A 1 197 ? -9.383 7.327 -6.517 1.00 90.88 197 GLY A C 1
ATOM 1638 O O . GLY A 1 197 ? -10.402 7.669 -5.917 1.00 90.88 197 GLY A O 1
ATOM 1639 N N . MET A 1 198 ? -8.354 8.156 -6.717 1.00 90.44 198 MET A N 1
ATOM 1640 C CA . MET A 1 198 ? -8.328 9.541 -6.245 1.00 90.44 198 MET A CA 1
ATOM 1641 C C . MET A 1 198 ? -9.388 10.405 -6.944 1.00 90.44 198 MET A C 1
ATOM 1643 O O . MET A 1 198 ? -10.134 11.120 -6.276 1.00 90.44 198 MET A O 1
ATOM 1647 N N . ILE A 1 199 ? -9.527 10.296 -8.269 1.00 91.12 199 ILE A N 1
ATOM 1648 C CA . ILE A 1 199 ? -10.555 11.017 -9.036 1.00 91.12 199 ILE A CA 1
ATOM 1649 C C . ILE A 1 199 ? -11.964 10.595 -8.604 1.00 91.12 199 ILE A C 1
ATOM 1651 O O . ILE A 1 199 ? -12.833 11.447 -8.419 1.00 91.12 199 ILE A O 1
ATOM 1655 N N . GLU A 1 200 ? -12.222 9.295 -8.450 1.00 90.19 200 GLU A N 1
ATOM 1656 C CA . GLU A 1 200 ? -13.526 8.796 -8.004 1.00 90.19 200 GLU A CA 1
ATOM 1657 C C . GLU A 1 200 ? -13.854 9.238 -6.575 1.00 90.19 200 GLU A C 1
ATOM 1659 O O . GLU A 1 200 ? -14.993 9.611 -6.305 1.00 90.19 200 GLU A O 1
ATOM 1664 N N . TYR A 1 201 ? -12.867 9.254 -5.676 1.00 90.06 201 TYR A N 1
ATOM 1665 C CA . TYR A 1 201 ? -13.035 9.792 -4.327 1.00 90.06 201 TYR A CA 1
ATOM 1666 C C . TYR A 1 201 ? -13.413 11.283 -4.344 1.00 90.06 201 TYR A C 1
ATOM 1668 O O . TYR A 1 201 ? -14.374 11.690 -3.692 1.00 90.06 201 TYR A O 1
ATOM 1676 N N . LEU A 1 202 ? -12.707 12.098 -5.137 1.00 89.19 202 LEU A N 1
ATOM 1677 C CA . LEU A 1 202 ? -13.010 13.525 -5.282 1.00 89.19 202 LEU A CA 1
ATOM 1678 C C . LEU A 1 202 ? -14.401 13.757 -5.884 1.00 89.19 202 LEU A C 1
ATOM 1680 O O . LEU A 1 202 ? -15.143 14.612 -5.403 1.00 89.19 202 LEU A O 1
ATOM 1684 N N . LYS A 1 203 ? -14.789 12.971 -6.897 1.00 88.00 203 LYS A N 1
ATOM 1685 C CA . LYS A 1 203 ? -16.137 13.028 -7.484 1.00 88.00 203 LYS A CA 1
ATOM 1686 C C . LYS A 1 203 ? -17.214 12.724 -6.448 1.00 88.00 203 LYS A C 1
ATOM 1688 O O . LYS A 1 203 ? -18.226 13.417 -6.429 1.00 88.00 203 LYS A O 1
ATOM 1693 N N . ASP A 1 204 ? -17.014 11.734 -5.588 1.00 87.00 204 ASP A N 1
ATOM 1694 C CA . ASP A 1 204 ? -17.994 11.408 -4.550 1.00 87.00 204 ASP A CA 1
ATOM 1695 C C . ASP A 1 204 ? -18.175 12.544 -3.542 1.00 87.00 204 ASP A C 1
ATOM 1697 O O . ASP A 1 204 ? -19.308 12.833 -3.163 1.00 87.00 204 ASP A O 1
ATOM 1701 N N . ILE A 1 205 ? -17.092 13.233 -3.168 1.00 85.25 205 ILE A N 1
ATOM 1702 C CA . ILE A 1 205 ? -17.164 14.413 -2.294 1.00 85.25 205 ILE A CA 1
ATOM 1703 C C . ILE A 1 205 ? -17.910 15.558 -2.984 1.00 85.25 205 ILE A C 1
ATOM 1705 O O . ILE A 1 205 ? -18.830 16.132 -2.401 1.00 85.25 205 ILE A O 1
ATOM 1709 N N . ILE A 1 206 ? -17.522 15.891 -4.219 1.00 86.81 206 ILE A N 1
ATOM 1710 C CA . ILE A 1 206 ? -18.059 17.042 -4.960 1.00 86.81 206 ILE A CA 1
ATOM 1711 C C . ILE A 1 206 ? -19.541 16.837 -5.288 1.00 86.81 206 ILE A C 1
ATOM 1713 O O . ILE A 1 206 ? -20.358 17.728 -5.073 1.00 86.81 206 ILE A O 1
ATOM 1717 N N . PHE A 1 207 ? -19.899 15.650 -5.780 1.00 85.50 207 PHE A N 1
ATOM 1718 C CA . PHE A 1 207 ? -21.261 15.328 -6.205 1.00 85.50 207 PHE A CA 1
ATOM 1719 C C . PHE A 1 207 ? -22.114 14.696 -5.098 1.00 85.50 207 PHE A C 1
ATOM 1721 O O . PHE A 1 207 ? -23.239 14.289 -5.380 1.00 85.50 207 PHE A O 1
ATOM 1728 N N . LYS A 1 208 ? -21.595 14.582 -3.864 1.00 80.94 208 LYS A N 1
ATOM 1729 C CA . LYS A 1 208 ? -22.255 13.934 -2.713 1.00 80.94 208 LYS A CA 1
ATOM 1730 C C . LYS A 1 208 ? -22.887 12.584 -3.073 1.00 80.94 208 LYS A C 1
ATOM 1732 O O . LYS A 1 208 ? -24.013 12.286 -2.678 1.00 80.94 208 LYS A O 1
ATOM 1737 N N . ARG A 1 209 ? -22.180 11.784 -3.874 1.00 78.31 209 ARG A N 1
ATOM 1738 C CA . ARG A 1 209 ? -22.700 10.499 -4.353 1.00 78.31 209 ARG A CA 1
ATOM 1739 C C . ARG A 1 209 ? -22.778 9.515 -3.200 1.00 78.31 209 ARG A C 1
ATOM 1741 O O . ARG A 1 209 ? -21.876 9.448 -2.367 1.00 78.31 209 ARG A O 1
ATOM 1748 N N . GLU A 1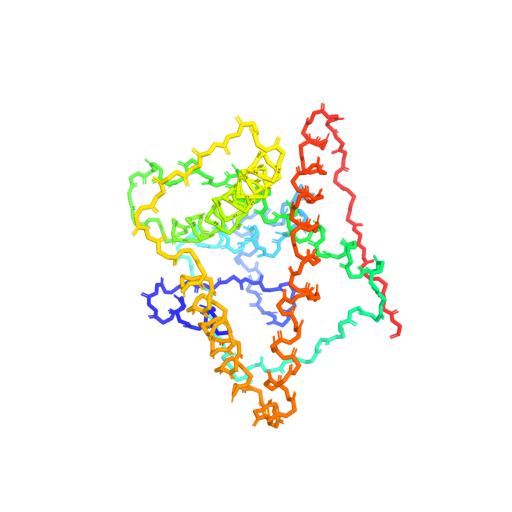 210 ? -23.844 8.725 -3.185 1.00 71.69 210 GLU A N 1
ATOM 1749 C CA . GLU A 1 210 ? -23.927 7.599 -2.268 1.00 71.69 210 GLU A CA 1
ATOM 1750 C C . GLU A 1 210 ? -22.886 6.544 -2.626 1.00 71.69 210 GLU A C 1
ATOM 1752 O O . GLU A 1 210 ? -22.653 6.208 -3.793 1.00 71.69 210 GLU A O 1
ATOM 1757 N N . VAL A 1 211 ? -22.267 6.012 -1.581 1.00 70.81 211 VAL A N 1
ATOM 1758 C CA . VAL A 1 211 ? -21.273 4.960 -1.685 1.00 70.81 211 VAL A CA 1
ATOM 1759 C C . VAL A 1 211 ? -21.968 3.670 -2.117 1.00 70.81 211 VAL A C 1
ATOM 1761 O O . VAL A 1 211 ? -22.690 3.050 -1.342 1.00 70.81 211 VAL A O 1
ATOM 1764 N N . LYS A 1 212 ? -21.744 3.245 -3.364 1.00 69.88 212 LYS A N 1
ATOM 1765 C CA . LYS A 1 212 ? -22.204 1.940 -3.854 1.00 69.88 212 LYS A CA 1
ATOM 1766 C C . LYS A 1 212 ? -21.130 0.886 -3.622 1.00 69.88 212 LYS A C 1
ATOM 1768 O O . LYS A 1 212 ? -20.048 0.956 -4.207 1.00 69.88 212 LYS A O 1
ATOM 1773 N N . TRP A 1 213 ? -21.442 -0.101 -2.788 1.00 68.50 213 TRP A N 1
ATOM 1774 C CA . TRP A 1 213 ? -20.573 -1.251 -2.565 1.00 68.50 213 TRP A CA 1
ATOM 1775 C C . TRP A 1 213 ? -20.670 -2.217 -3.755 1.00 68.50 213 TRP A C 1
ATOM 1777 O O . TRP A 1 213 ? -21.760 -2.626 -4.152 1.00 68.50 213 TRP A O 1
ATOM 1787 N N . TYR A 1 214 ? -19.525 -2.554 -4.352 1.00 73.06 214 TYR A N 1
ATOM 1788 C CA . TYR A 1 214 ? -19.428 -3.477 -5.484 1.00 73.06 214 TYR A CA 1
ATOM 1789 C C . TYR A 1 214 ? -18.826 -4.802 -5.022 1.00 73.06 214 TYR A C 1
ATOM 1791 O O . TYR A 1 214 ? -17.686 -4.830 -4.548 1.00 73.06 214 TYR A O 1
ATOM 1799 N N . LYS A 1 215 ? -19.567 -5.899 -5.212 1.00 77.81 215 LYS A N 1
ATOM 1800 C CA . LYS A 1 215 ? -19.051 -7.254 -5.007 1.00 77.81 215 LYS A CA 1
ATOM 1801 C C . LYS A 1 215 ? -18.174 -7.635 -6.196 1.00 77.81 215 LYS A C 1
ATOM 1803 O O . LYS A 1 215 ? -18.634 -7.570 -7.332 1.00 77.81 215 LYS A O 1
ATOM 1808 N N . THR A 1 216 ? -16.932 -8.040 -5.943 1.00 75.88 216 THR A N 1
ATOM 1809 C CA . THR A 1 216 ? -16.077 -8.590 -7.002 1.00 75.88 216 THR A CA 1
ATOM 1810 C C . THR A 1 216 ? -16.741 -9.838 -7.583 1.00 75.88 216 THR A C 1
ATOM 1812 O O . THR A 1 216 ? -17.090 -10.752 -6.835 1.00 75.88 216 THR A O 1
ATOM 1815 N N . GLU A 1 217 ? -16.927 -9.851 -8.900 1.00 78.19 217 GLU A N 1
ATOM 1816 C CA . GLU A 1 217 ? -17.372 -11.029 -9.646 1.00 78.19 217 GLU A CA 1
ATOM 1817 C C . GLU A 1 217 ? -16.297 -12.116 -9.513 1.00 78.19 217 GLU A C 1
ATOM 1819 O O . GLU A 1 217 ? -15.118 -11.850 -9.751 1.00 78.19 217 GLU A O 1
ATOM 1824 N N . ARG A 1 218 ? -16.709 -13.302 -9.059 1.00 72.62 218 ARG A N 1
ATOM 1825 C CA . ARG A 1 218 ? -15.869 -14.498 -8.938 1.00 72.62 218 ARG A CA 1
ATOM 1826 C C . ARG A 1 218 ? -16.383 -15.520 -9.944 1.00 72.62 218 ARG A C 1
ATOM 1828 O O . ARG A 1 218 ? -17.603 -15.604 -10.111 1.00 72.62 218 ARG A O 1
ATOM 1835 N N . PHE A 1 219 ? -15.468 -16.222 -10.599 1.00 62.38 219 PHE A N 1
ATOM 1836 C CA . PHE A 1 219 ? -15.774 -17.308 -11.526 1.00 62.38 219 PHE A CA 1
ATOM 1837 C C . PHE A 1 219 ? -15.636 -18.651 -10.815 1.00 62.38 219 PHE A C 1
ATOM 1839 O O . PHE A 1 219 ? -14.750 -18.750 -9.934 1.00 62.38 219 PHE A O 1
#

Secondary structure (DSSP, 8-state):
-HHHHHHHHHS-----SSS----HHHHHHTTS--TT-SSHHHHHHHHHHHTT------TT-----PPPSSHHHHHHHHHHHHHHHHHHHHHHGGGGGSSS--THHHHHHHHHIIIIIIHHHHHHHHHHHHHHHTTS-----SS-HHHHHHHHHHHHHHHHHHHHTTSTT---HHHHHHHHHHHHTHHHHHHHHHHHHHHHHHHHHHTT------PPP--

Solvent-accessible surface area (backbone atoms only — not comparable to full-atom values): 13100 Å² total; per-residue (Å²): 118,69,52,62,54,35,31,75,76,65,58,38,46,72,50,80,77,58,98,77,88,77,63,65,68,59,42,60,72,71,65,59,79,60,88,79,47,78,34,44,38,50,45,50,36,55,53,43,48,74,74,69,51,77,54,83,84,58,89,85,72,78,80,90,77,88,74,64,92,43,71,71,57,37,48,56,52,50,20,47,49,42,27,15,51,51,51,46,38,68,75,48,53,73,58,64,78,50,89,70,94,58,74,61,43,60,57,42,52,51,49,45,42,58,68,47,49,48,48,50,51,50,54,52,50,53,51,50,51,54,35,38,75,70,67,78,43,86,84,90,63,101,64,66,62,68,59,54,51,51,51,53,52,50,49,50,41,51,56,52,48,60,56,31,59,73,45,90,86,48,70,41,74,67,50,50,54,50,47,57,52,31,61,79,47,64,54,51,52,51,55,55,27,46,53,50,10,51,52,54,46,52,47,33,65,75,67,66,52,81,81,77,88,79,81,78,84,77,133

pLDDT: mean 87.52, std 7.18, range [51.5, 96.38]

Nearest PDB structures (foldseek):
  4p02-assembly1_A  TM=6.990E-01  e=3.281E-02  Cereibacter sphaeroides 2.4.1
  5ej1-assembly1_A  TM=5.037E-01  e=2.814E-02  Cereibacter sphaeroides 2.4.1
  9fmz-assembly1_A  TM=8.717E-01  e=6.754E-01  Escherichia coli
  9fnn-assembly1_A  TM=6.829E-01  e=2.086E+00  Escherichia coli

Radius of gyration: 19.84 Å; Cα contacts (8 Å, |Δi|>4): 169; chains: 1; bounding box: 49×46×48 Å

InterPro domains:
  IPR001173 Glycosyltransferase 2-like [PF13632] (13-156)
  IPR029044 Nucleotide-diphospho-sugar transferases [G3DSA:3.90.550.10] (2-68)
  IPR029044 Nucleotide-diphospho-sugar transferases [SSF53448] (9-120)

Mean predicted aligned error: 6.0 Å

Organism: Clostridioides difficile (NCBI:txid1496)

Sequence (219 aa):
MSQAGRWQLFNLCTIPGTNFILRRSIIEEIGGWDSKAIAEDTEISFRIYKLGYKIKLVPQSITWEQEPETVKVWIKQRTRWAKGNIYVLMKYIKNIFKQGRNKIVFDIAYFFSVYFLFLTSVIISDILFVLSISKLVEISIPINFFLIWILSYLLFIIEVSISLTIEKGEATIENIFIVAIMYFTYSQLWLFVAIKGMIEYLKDIIFKREVKWYKTERF

Foldseek 3Di:
DVQVVCCVPQLDHFQPPDLADDDPVLCVVLPHFDQQALPRRRLSSLSCVVVVHGGDDDLPSDDDDDDDPDPVLNLVVLLSVLLRLVVSLVVCVCVCPDDDDRSCVVVSVVSCCVLPVVLVVVVVVVVVVVCVVVVVDDDDDPDDPVVVVVVVLVVQLVVVLVVLVSDPPRNDPVNSVVSSVCVVPVVVVSSVSSVSSVVVNVCCVVVVDGDDHDDRDDD